Protein AF-A0A3P9HH53-F1 (afdb_monomer)

InterPro domains:
  IPR019153 DDRGK domain containing protein [PF09756] (93-280)
  IPR019153 DDRGK domain containing protein [SM01128] (92-280)
  IPR036388 Winged helix-like DNA-binding domain superfamily [G3DSA:1.10.10.10] (191-248)
  IPR036390 Winged helix DNA-binding domain superfamily [SSF46785] (186-256)
  IPR050899 DDRGK domain-containing protein [PTHR48176] (25-284)

Mean predicted aligned error: 21.66 Å

pLDDT: mean 76.85, std 17.98, range [31.27, 95.12]

Solvent-accessible surface area (backbone atoms only — not comparable to full-atom values): 17102 Å² total; per-residue (Å²): 120,62,69,63,54,52,53,52,50,52,52,52,50,52,52,50,52,54,47,51,54,52,51,53,50,50,53,51,50,52,54,53,50,54,53,50,51,51,59,62,69,58,60,79,79,83,74,77,80,73,86,79,77,90,85,83,82,89,82,78,86,64,64,65,62,56,53,51,57,61,49,56,63,56,55,62,62,64,62,66,74,72,74,81,77,85,82,88,85,83,92,71,88,80,52,76,72,57,53,54,53,51,51,50,51,50,51,54,48,53,51,52,49,53,52,51,51,53,52,49,51,52,48,54,54,48,52,52,53,50,51,52,50,53,53,49,53,53,49,50,51,54,50,51,51,51,50,55,53,51,52,50,51,53,49,54,54,49,51,53,51,51,49,54,50,48,52,52,51,55,67,68,54,74,77,77,79,85,74,72,80,74,79,60,51,74,69,54,49,52,50,51,53,51,51,51,52,49,51,46,64,36,43,23,62,44,48,40,61,59,53,8,61,75,69,75,48,54,48,68,56,42,50,50,52,52,51,50,33,44,73,73,60,81,41,49,65,51,76,48,98,86,45,38,37,37,51,44,53,73,69,39,50,48,52,52,51,51,53,45,66,75,63,61,82,76,52,73,68,58,48,54,61,49,42,67,76,56,47,82,73,71,48,66,72,79,80,82,123

Nearest PDB structures (foldseek):
  8ohd-assembly1_C  TM=5.113E-01  e=1.273E-16  Homo sapiens
  8oj0-assembly1_C  TM=8.488E-01  e=4.029E-13  Homo sapiens
  8c0d-assembly1_B  TM=7.860E-01  e=9.736E-12  Homo sapiens
  8c0d-assembly2_E  TM=8.195E-01  e=3.813E-11  Homo sapiens
  8b9x-assembly2_B  TM=8.449E-01  e=6.843E-11  Homo sapiens

Secondary structure (DSSP, 8-state):
-HHHHHHHHHHHHHHHHHHHHHHHHHHHHHHHHHHHHHHHHSPPP--------S------SSHHHHHHHHHHHHHHHHHSSSSSS----------HHHHHHHHHHHHHHHHHHHHHHHHHHHHHHHHHHHHHHHHHHHHHHHHHHHHHHHHHHHHHHHHHHHHHHHHHHHHH-------------HHHHHHHHHHHHHHHHHHSEEEHHHHHHHTT--HHHHHHHHHHHHHTTSS-EEE-TTSEEEE--HHHHHHHHHHHHHHSS--HHHHHHHHHHHS----------

Foldseek 3Di:
DVVVVVVVVVVVVVVVVVVVVVVVVVVVVVVVVVVVVVVVVPDDPDDDDDDDDDDDDDDDPPPVVVVVVVVVVVVVVVVVVPPPDDDDDDDDDDPPVVVVVVVVVVVVVVVVVVVVVVVVVVVVVVVVVVVVVVVVVVVVVVVVVVVVVVVVVVVVVVVVVVVVVVVVVVVVPPPPPPDDPPPQDPVRVVVLLVVLQVVCQQQQKDALVVSCVVSVHDSVVSVVSVVVCVVVVVWAWDADPNRMTGTFDPQLVVVLVVVCVVVVDDDPVRSVVVSPVSGDNDGNPPPPD

Structure (mmCIF, N/CA/C/O backbone):
data_AF-A0A3P9HH53-F1
#
_entry.id   AF-A0A3P9HH53-F1
#
loop_
_atom_site.group_PDB
_atom_site.id
_atom_site.type_symbol
_atom_site.label_atom_id
_atom_site.label_alt_id
_atom_site.label_comp_id
_atom_site.label_asym_id
_atom_site.label_entity_id
_atom_site.label_seq_id
_atom_site.pdbx_PDB_ins_code
_atom_site.Cartn_x
_atom_site.Cartn_y
_atom_site.Cartn_z
_atom_site.occupancy
_atom_site.B_iso_or_equiv
_atom_site.auth_seq_id
_atom_site.auth_comp_id
_atom_site.auth_asym_id
_atom_site.auth_atom_id
_atom_site.pdbx_PDB_model_num
ATOM 1 N N . MET A 1 1 ? -16.662 -32.526 -8.005 1.00 58.91 1 MET A N 1
ATOM 2 C CA . MET A 1 1 ? -15.961 -31.245 -8.243 1.00 58.91 1 MET A CA 1
ATOM 3 C C . MET A 1 1 ? -14.449 -31.382 -8.061 1.00 58.91 1 MET A C 1
ATOM 5 O O . MET A 1 1 ? -13.717 -30.620 -8.672 1.00 58.91 1 MET A O 1
ATOM 9 N N . ASP A 1 2 ? -13.967 -32.400 -7.342 1.00 70.25 2 ASP A N 1
ATOM 10 C CA . ASP A 1 2 ? -12.536 -32.537 -7.025 1.00 70.25 2 ASP A CA 1
ATOM 11 C C . ASP A 1 2 ? -11.651 -33.002 -8.188 1.00 70.25 2 ASP A C 1
ATOM 13 O O . ASP A 1 2 ? -10.539 -32.515 -8.347 1.00 70.25 2 ASP A O 1
ATOM 17 N N . VAL A 1 3 ? -12.138 -33.888 -9.064 1.00 78.81 3 VAL A N 1
ATOM 18 C CA . VAL A 1 3 ? -11.316 -34.430 -10.168 1.00 78.81 3 VAL A CA 1
ATOM 19 C C . VAL A 1 3 ? -10.882 -33.336 -11.151 1.00 78.81 3 VAL A C 1
ATOM 21 O O . VAL A 1 3 ? -9.739 -33.328 -11.594 1.00 78.81 3 VAL A O 1
ATOM 24 N N . PHE A 1 4 ? -11.754 -32.368 -11.444 1.00 84.06 4 PHE A N 1
ATOM 25 C CA . PHE A 1 4 ? -11.406 -31.233 -12.305 1.00 84.06 4 PHE A CA 1
ATOM 26 C C . PHE A 1 4 ? -10.375 -30.306 -11.651 1.00 84.06 4 PHE A C 1
ATOM 28 O O . PHE A 1 4 ? -9.451 -29.860 -12.327 1.00 84.06 4 PHE A O 1
ATOM 35 N N . LEU A 1 5 ? -10.470 -30.077 -10.337 1.00 86.00 5 LEU A N 1
ATOM 36 C CA . LEU A 1 5 ? -9.481 -29.294 -9.593 1.00 86.00 5 LEU A CA 1
ATOM 37 C C . LEU A 1 5 ? -8.115 -29.995 -9.547 1.00 86.00 5 LEU A C 1
ATOM 39 O O . LEU A 1 5 ? -7.091 -29.334 -9.707 1.00 86.00 5 LEU A O 1
ATOM 43 N N . TYR A 1 6 ? -8.088 -31.325 -9.418 1.00 89.81 6 TYR A N 1
ATOM 44 C CA . TYR A 1 6 ? -6.847 -32.103 -9.476 1.00 89.81 6 TYR A CA 1
ATOM 45 C C . TYR A 1 6 ? -6.213 -32.132 -10.873 1.00 89.81 6 TYR A C 1
ATOM 47 O O . TYR A 1 6 ? -4.991 -32.099 -10.992 1.00 89.81 6 TYR A O 1
ATOM 55 N N . VAL A 1 7 ? -7.014 -32.150 -11.941 1.00 92.56 7 VAL A N 1
ATOM 56 C CA . VAL A 1 7 ? -6.492 -32.082 -13.318 1.00 92.56 7 VAL A CA 1
ATOM 57 C C . VAL A 1 7 ? -5.911 -30.698 -13.618 1.00 92.56 7 VAL A C 1
ATOM 59 O O . VAL A 1 7 ? -4.842 -30.599 -14.221 1.00 92.56 7 VAL A O 1
ATOM 62 N N . ILE A 1 8 ? -6.565 -29.629 -13.155 1.00 91.38 8 ILE A N 1
ATOM 63 C CA . ILE A 1 8 ? -6.075 -28.255 -13.328 1.00 91.38 8 ILE A CA 1
ATOM 64 C C . ILE A 1 8 ? -4.793 -28.032 -12.516 1.00 91.38 8 ILE A C 1
ATOM 66 O O . ILE A 1 8 ? -3.818 -27.501 -13.049 1.00 91.38 8 ILE A O 1
ATOM 70 N N . SER A 1 9 ? -4.739 -28.491 -11.263 1.00 87.88 9 SER A N 1
ATOM 71 C CA . SER A 1 9 ? -3.533 -28.355 -10.438 1.00 87.88 9 SER A CA 1
ATOM 72 C C . SER A 1 9 ? -2.355 -29.166 -10.986 1.00 87.88 9 SER A C 1
ATOM 74 O O . SER A 1 9 ? -1.233 -28.660 -11.007 1.00 87.88 9 SER A O 1
ATOM 76 N N . ALA A 1 10 ? -2.595 -30.367 -11.523 1.00 92.75 10 ALA A N 1
ATOM 77 C CA . ALA A 1 10 ? -1.567 -31.169 -12.187 1.00 92.75 10 ALA A CA 1
ATOM 78 C C . ALA A 1 10 ? -1.025 -30.498 -13.463 1.00 92.75 10 ALA A C 1
ATOM 80 O O . ALA A 1 10 ? 0.181 -30.538 -13.712 1.00 92.75 10 ALA A O 1
ATOM 81 N N . ALA A 1 11 ? -1.884 -29.839 -14.248 1.00 94.25 11 ALA A N 1
ATOM 82 C CA . ALA A 1 11 ? -1.468 -29.098 -15.439 1.00 94.25 11 ALA A CA 1
ATOM 83 C C . ALA A 1 11 ? -0.599 -27.877 -15.086 1.00 94.25 11 ALA A C 1
ATOM 85 O O . ALA A 1 11 ? 0.422 -27.637 -15.734 1.00 94.25 11 ALA A O 1
ATOM 86 N N . ILE A 1 12 ? -0.956 -27.149 -14.022 1.00 94.56 12 ILE A N 1
ATOM 87 C CA . ILE A 1 12 ? -0.174 -26.009 -13.521 1.00 94.56 12 ILE A CA 1
ATOM 88 C C . ILE A 1 12 ? 1.186 -26.482 -12.990 1.00 94.56 12 ILE A C 1
ATOM 90 O O . ILE A 1 12 ? 2.215 -25.902 -13.332 1.00 94.56 12 ILE A O 1
ATOM 94 N N . LEU A 1 13 ? 1.221 -27.577 -12.225 1.00 95.12 13 LEU A N 1
ATOM 95 C CA . LEU A 1 13 ? 2.468 -28.171 -11.732 1.00 95.12 13 LEU A CA 1
ATOM 96 C C . LEU A 1 13 ? 3.388 -28.611 -12.876 1.00 95.12 13 LEU A C 1
ATOM 98 O O . LEU A 1 13 ? 4.583 -28.321 -12.851 1.00 95.12 13 LEU A O 1
ATOM 102 N N . ALA A 1 14 ? 2.843 -29.258 -13.908 1.00 94.38 14 ALA A N 1
ATOM 103 C CA . ALA A 1 14 ? 3.615 -29.652 -15.081 1.00 94.38 14 ALA A CA 1
ATOM 104 C C . ALA A 1 14 ? 4.181 -28.433 -15.832 1.00 94.38 14 ALA A C 1
ATOM 106 O O . ALA A 1 14 ? 5.349 -28.442 -16.224 1.00 94.38 14 ALA A O 1
ATOM 107 N N . ALA A 1 15 ? 3.394 -27.362 -15.982 1.00 94.88 15 ALA A N 1
ATOM 108 C CA . ALA A 1 15 ? 3.848 -26.121 -16.605 1.00 94.88 15 ALA A CA 1
ATOM 109 C C . ALA A 1 15 ? 4.977 -25.450 -15.802 1.00 94.88 15 ALA A C 1
ATOM 111 O O . ALA A 1 15 ? 5.975 -25.028 -16.390 1.00 94.88 15 ALA A O 1
ATOM 112 N N . LEU A 1 16 ? 4.871 -25.419 -14.469 1.00 93.69 16 LEU A N 1
ATOM 113 C CA . LEU A 1 16 ? 5.910 -24.879 -13.587 1.00 93.69 16 LEU A CA 1
ATOM 114 C C . LEU A 1 16 ? 7.202 -25.701 -13.641 1.00 93.69 16 LEU A C 1
ATOM 116 O O . LEU A 1 16 ? 8.286 -25.125 -13.700 1.00 93.69 16 LEU A O 1
ATOM 120 N N . ILE A 1 17 ? 7.109 -27.033 -13.694 1.00 93.00 17 ILE A N 1
ATOM 121 C CA . ILE A 1 17 ? 8.281 -27.909 -13.835 1.00 93.00 17 ILE A CA 1
ATOM 122 C C . ILE A 1 17 ? 8.965 -27.678 -15.189 1.00 93.00 17 ILE A C 1
ATOM 124 O O . ILE A 1 17 ? 10.184 -27.529 -15.248 1.00 93.00 17 ILE A O 1
ATOM 128 N N . VAL A 1 18 ? 8.202 -27.586 -16.282 1.00 94.25 18 VAL A N 1
ATOM 129 C CA . VAL A 1 18 ? 8.757 -27.300 -17.617 1.00 94.25 18 VAL A CA 1
ATOM 130 C C . VAL A 1 18 ? 9.396 -25.911 -17.664 1.00 94.25 18 VAL A C 1
ATOM 132 O O . VAL A 1 18 ? 10.467 -25.752 -18.254 1.00 94.25 18 VAL A O 1
ATOM 135 N N . PHE A 1 19 ? 8.782 -24.917 -17.022 1.00 93.75 19 PHE A N 1
ATOM 136 C CA . PHE A 1 19 ? 9.333 -23.570 -16.917 1.00 93.75 19 PHE A CA 1
ATOM 137 C C . PHE A 1 19 ? 10.645 -23.557 -16.124 1.00 93.75 19 PHE A C 1
ATOM 139 O O . PHE A 1 19 ? 11.647 -23.046 -16.622 1.00 93.75 19 PHE A O 1
ATOM 146 N N . ALA A 1 20 ? 10.685 -24.206 -14.957 1.00 90.00 20 ALA A N 1
ATOM 147 C CA . ALA A 1 20 ? 11.890 -24.334 -14.143 1.00 90.00 20 ALA A CA 1
ATOM 148 C C . ALA A 1 20 ? 13.025 -25.039 -14.904 1.00 90.00 20 ALA A C 1
ATOM 150 O O . ALA A 1 20 ? 14.158 -24.561 -14.903 1.00 90.00 20 ALA A O 1
ATOM 151 N N . LEU A 1 21 ? 12.722 -26.113 -15.640 1.00 91.69 21 LEU A N 1
ATOM 152 C CA . LEU A 1 21 ? 13.702 -26.808 -16.482 1.00 91.69 21 LEU A CA 1
ATOM 153 C C . LEU A 1 21 ? 14.201 -25.936 -17.644 1.00 91.69 21 LEU A C 1
ATOM 155 O O . LEU A 1 21 ? 15.375 -26.009 -18.008 1.00 91.69 21 LEU A O 1
ATOM 159 N N . LYS A 1 22 ? 13.346 -25.090 -18.232 1.00 89.31 22 LYS A N 1
ATOM 160 C CA . LYS A 1 22 ? 13.760 -24.141 -19.279 1.00 89.31 22 LYS A CA 1
ATOM 16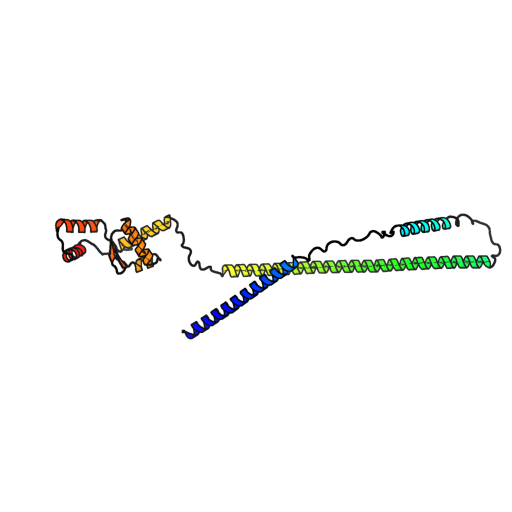1 C C . LYS A 1 22 ? 14.653 -23.032 -18.729 1.00 89.31 22 LYS A C 1
ATOM 163 O O . LYS A 1 22 ? 15.616 -22.662 -19.397 1.00 89.31 22 LYS A O 1
ATOM 168 N N . VAL A 1 23 ? 14.347 -22.523 -17.538 1.00 87.19 23 VAL A N 1
ATOM 169 C CA . VAL A 1 23 ? 15.159 -21.503 -16.862 1.00 87.19 23 VAL A CA 1
ATOM 170 C C . VAL A 1 23 ? 16.515 -22.083 -16.474 1.00 87.19 23 VAL A C 1
ATOM 172 O O . VAL A 1 23 ? 17.528 -21.491 -16.822 1.00 87.19 23 VAL A O 1
ATOM 175 N N . GLN A 1 24 ? 16.552 -23.283 -15.889 1.00 80.44 24 GLN A N 1
ATOM 176 C CA . GLN A 1 24 ? 17.807 -23.961 -15.548 1.00 80.44 24 GLN A CA 1
ATOM 177 C C . GLN A 1 24 ? 18.676 -24.263 -16.777 1.00 80.44 24 GLN A C 1
ATOM 179 O O . GLN A 1 24 ? 19.896 -24.133 -16.722 1.00 80.44 24 GLN A O 1
ATOM 184 N N . ARG A 1 25 ? 18.068 -24.619 -17.916 1.00 77.38 25 ARG A N 1
ATOM 185 C CA . ARG A 1 25 ? 18.807 -24.789 -19.178 1.00 77.38 25 ARG A CA 1
ATOM 186 C C . ARG A 1 25 ? 19.355 -23.470 -19.719 1.00 77.38 25 ARG A C 1
ATOM 188 O O . ARG A 1 25 ? 20.472 -23.460 -20.218 1.00 77.38 25 ARG A O 1
ATOM 195 N N . LYS A 1 26 ? 18.607 -22.367 -19.603 1.00 76.56 26 LYS A N 1
ATOM 196 C CA . LYS A 1 26 ? 19.094 -21.035 -19.995 1.00 76.56 26 LYS A CA 1
ATOM 197 C C . LYS A 1 26 ? 20.235 -20.552 -19.099 1.00 76.56 26 LYS A C 1
ATOM 199 O O . LYS A 1 26 ? 21.192 -19.993 -19.617 1.00 76.56 26 LYS A O 1
ATOM 204 N N . THR A 1 27 ? 20.168 -20.790 -17.788 1.00 70.62 27 THR A N 1
ATOM 205 C CA . THR A 1 27 ? 21.257 -20.421 -16.869 1.00 70.62 27 THR A CA 1
ATOM 206 C C . THR A 1 27 ? 22.507 -21.264 -17.110 1.00 70.62 27 THR A C 1
ATOM 208 O O . THR A 1 27 ? 23.599 -20.716 -17.127 1.00 70.62 27 THR A O 1
ATOM 211 N N . GLN A 1 28 ? 22.361 -22.563 -17.399 1.00 68.00 28 GLN A N 1
ATOM 212 C CA . GLN A 1 28 ? 23.497 -23.412 -17.789 1.00 68.00 28 GLN A CA 1
ATOM 213 C C . GLN A 1 28 ? 24.127 -22.975 -19.119 1.00 68.00 28 GLN A C 1
ATOM 215 O O . GLN A 1 28 ? 25.345 -22.975 -19.246 1.00 68.00 28 GLN A O 1
ATOM 220 N N . GLN A 1 29 ? 23.314 -22.554 -20.095 1.00 66.12 29 GLN A N 1
ATOM 221 C CA . GLN A 1 29 ? 23.821 -22.016 -21.362 1.00 66.12 29 GLN A CA 1
ATOM 222 C C . GLN A 1 29 ? 24.578 -20.694 -21.175 1.00 66.12 29 GLN A C 1
ATOM 224 O O . GLN A 1 29 ? 25.607 -20.504 -21.816 1.00 66.12 29 GLN A O 1
ATOM 229 N N . ALA A 1 30 ? 24.115 -19.821 -20.276 1.00 65.38 30 ALA A N 1
ATOM 230 C CA . ALA A 1 30 ? 24.801 -18.570 -19.958 1.00 65.38 30 ALA A CA 1
ATOM 231 C C . ALA A 1 30 ? 26.146 -18.804 -19.242 1.00 65.38 30 ALA A C 1
ATOM 233 O O . ALA A 1 30 ? 27.137 -18.159 -19.580 1.00 65.38 30 ALA A O 1
ATOM 234 N N . ASP A 1 31 ? 26.214 -19.764 -18.312 1.00 65.81 31 ASP A N 1
ATOM 235 C CA . ASP A 1 31 ? 27.468 -20.130 -17.636 1.00 65.81 31 ASP A CA 1
ATOM 236 C C . ASP A 1 31 ? 28.486 -20.770 -18.602 1.00 65.81 31 ASP A C 1
ATOM 238 O O . ASP A 1 31 ? 29.683 -20.474 -18.525 1.00 65.81 31 ASP A O 1
ATOM 242 N N . ASP A 1 32 ? 28.031 -21.597 -19.552 1.00 66.12 32 ASP A N 1
ATOM 243 C CA . ASP A 1 32 ? 28.885 -22.194 -20.590 1.00 66.12 32 ASP A CA 1
ATOM 244 C C . ASP A 1 32 ? 29.410 -21.149 -21.594 1.00 66.12 32 ASP A C 1
ATOM 246 O O . ASP A 1 32 ? 30.561 -21.231 -22.039 1.00 66.12 32 ASP A O 1
ATOM 250 N N . GLU A 1 33 ? 28.599 -20.149 -21.956 1.00 67.19 33 GLU A N 1
ATOM 251 C CA . GLU A 1 33 ? 29.034 -19.024 -22.795 1.00 67.19 33 GLU A CA 1
ATOM 252 C C . GLU A 1 33 ? 30.062 -18.154 -22.067 1.00 67.19 33 GLU A C 1
ATOM 254 O O . GLU A 1 33 ? 31.113 -17.837 -22.631 1.00 67.19 33 GLU A O 1
ATOM 259 N N . GLN A 1 34 ? 29.845 -17.879 -20.781 1.00 62.28 34 GLN A N 1
ATOM 260 C CA . GLN A 1 34 ? 30.774 -17.094 -19.975 1.00 62.28 34 GLN A CA 1
ATOM 261 C C . GLN A 1 34 ? 32.107 -17.829 -19.745 1.00 62.28 34 GLN A C 1
ATOM 263 O O . GLN A 1 34 ? 33.170 -17.209 -19.804 1.00 62.28 34 GLN A O 1
ATOM 268 N N . GLN A 1 35 ? 32.104 -19.158 -19.582 1.00 61.50 35 GLN A N 1
ATOM 269 C CA . GLN A 1 35 ? 33.339 -19.955 -19.534 1.00 61.50 35 GLN A CA 1
ATOM 270 C C . GLN A 1 35 ? 34.092 -19.971 -20.874 1.00 61.50 35 GLN A C 1
ATOM 272 O O . GLN A 1 35 ? 35.327 -19.937 -20.887 1.00 61.50 35 GLN A O 1
ATOM 277 N N . ARG A 1 36 ? 33.382 -19.983 -22.010 1.00 62.22 36 ARG A N 1
ATOM 278 C CA . ARG A 1 36 ? 33.993 -19.903 -23.348 1.00 62.22 36 ARG A CA 1
ATOM 279 C C . ARG A 1 36 ? 34.607 -18.536 -23.626 1.00 62.22 36 ARG A C 1
ATOM 281 O O . ARG A 1 36 ? 35.700 -18.479 -24.192 1.00 62.22 36 ARG A O 1
ATOM 288 N N . ASP A 1 37 ? 33.967 -17.459 -23.186 1.00 61.31 37 ASP A N 1
ATOM 289 C CA . ASP A 1 37 ? 34.505 -16.106 -23.328 1.00 61.31 37 ASP A CA 1
ATOM 290 C C . ASP A 1 37 ? 35.706 -15.860 -22.407 1.00 61.31 37 ASP A C 1
ATOM 292 O O . ASP A 1 37 ? 36.684 -15.244 -22.833 1.00 61.31 37 ASP A O 1
ATOM 296 N N . VAL A 1 38 ? 35.726 -16.439 -21.200 1.00 63.22 38 VAL A N 1
ATOM 297 C CA . VAL A 1 38 ? 36.908 -16.413 -20.317 1.00 63.22 38 VAL A CA 1
ATOM 298 C C . VAL A 1 38 ? 38.069 -17.226 -20.910 1.00 63.22 38 VAL A C 1
ATOM 300 O O . VAL A 1 38 ? 39.211 -16.765 -20.890 1.00 63.22 38 VAL A O 1
ATOM 303 N N . ALA A 1 39 ? 37.801 -18.387 -21.518 1.00 59.34 39 ALA A N 1
ATOM 304 C CA . ALA A 1 39 ? 38.816 -19.173 -22.228 1.00 59.34 39 ALA A CA 1
ATOM 305 C C . ALA A 1 39 ? 39.344 -18.473 -23.498 1.00 59.34 39 ALA A C 1
ATOM 307 O O . ALA A 1 39 ? 40.488 -18.690 -23.895 1.00 59.34 39 ALA A O 1
ATOM 308 N N . ARG A 1 40 ? 38.533 -17.613 -24.128 1.00 58.28 40 ARG A N 1
ATOM 309 C CA . ARG A 1 40 ? 38.921 -16.796 -25.288 1.00 58.28 40 ARG A CA 1
ATOM 310 C C . ARG A 1 40 ? 39.682 -15.527 -24.889 1.00 58.28 40 ARG A C 1
ATOM 312 O O . ARG A 1 40 ? 40.562 -15.095 -25.633 1.00 58.28 40 ARG A O 1
ATOM 319 N N . ALA A 1 41 ? 39.367 -14.954 -23.727 1.00 58.25 41 ALA A N 1
ATOM 320 C CA . ALA A 1 41 ? 40.060 -13.806 -23.141 1.00 58.25 41 ALA A CA 1
ATOM 321 C C . ALA A 1 41 ? 41.429 -14.186 -22.544 1.00 58.25 41 ALA A C 1
ATOM 323 O O . ALA A 1 41 ? 42.367 -13.388 -22.585 1.00 58.25 41 ALA A O 1
ATOM 324 N N . ALA A 1 42 ? 41.581 -15.423 -22.062 1.00 54.06 42 ALA A N 1
ATOM 325 C CA . ALA A 1 42 ? 42.865 -16.024 -21.715 1.00 54.06 42 ALA A CA 1
ATOM 326 C C . ALA A 1 42 ? 43.628 -16.440 -22.991 1.00 54.06 42 ALA A C 1
ATOM 328 O O . ALA A 1 42 ? 43.769 -17.620 -23.307 1.00 54.06 42 ALA A O 1
ATOM 329 N N . GLY A 1 43 ? 44.088 -15.455 -23.767 1.00 53.84 43 GLY A N 1
ATOM 330 C CA . GLY A 1 43 ? 44.893 -15.681 -24.971 1.00 53.84 43 GLY A CA 1
ATOM 331 C C . GLY A 1 43 ? 46.134 -16.562 -24.717 1.00 53.84 43 GLY A C 1
ATOM 332 O O . GLY A 1 43 ? 46.607 -16.670 -23.582 1.00 53.84 43 GLY A O 1
ATOM 333 N N . PRO A 1 44 ? 46.693 -17.204 -25.763 1.00 54.88 44 PRO A N 1
ATOM 334 C CA . PRO A 1 44 ? 47.805 -18.142 -25.614 1.00 54.88 44 PRO A CA 1
ATOM 335 C C . PRO A 1 44 ? 49.045 -17.445 -25.025 1.00 54.88 44 PRO A C 1
ATOM 337 O O . PRO A 1 44 ? 49.260 -16.259 -25.294 1.00 54.88 44 PRO A O 1
ATOM 340 N N . PRO A 1 45 ? 49.891 -18.158 -24.252 1.00 49.09 45 PRO A N 1
ATOM 341 C CA . PRO A 1 45 ? 51.019 -17.538 -23.569 1.00 49.09 45 PRO A CA 1
ATOM 342 C C . PRO A 1 45 ? 51.985 -16.906 -24.582 1.00 49.09 45 PRO A C 1
ATOM 344 O O . PRO A 1 45 ? 52.175 -17.453 -25.678 1.00 49.09 45 PRO A O 1
ATOM 347 N N . PRO A 1 46 ? 52.613 -15.765 -24.240 1.00 44.22 46 PRO A N 1
ATOM 348 C CA . PRO A 1 46 ? 53.483 -15.054 -25.158 1.00 44.22 46 PRO A CA 1
ATOM 349 C C . PRO A 1 46 ? 54.673 -15.948 -25.497 1.00 44.22 46 PRO A C 1
ATOM 351 O O . PRO A 1 46 ? 55.480 -16.311 -24.641 1.00 44.22 46 PRO A O 1
ATOM 354 N N . ARG A 1 47 ? 54.774 -16.325 -26.773 1.00 45.62 47 ARG A N 1
ATOM 355 C CA . ARG A 1 47 ? 55.956 -17.008 -27.289 1.00 45.62 47 ARG A CA 1
ATOM 356 C C . ARG A 1 47 ? 57.121 -16.033 -27.204 1.00 45.62 47 ARG A C 1
ATOM 358 O O . ARG A 1 47 ? 57.124 -15.001 -27.870 1.00 45.62 47 ARG A O 1
ATOM 365 N N . VAL A 1 48 ? 58.089 -16.383 -26.366 1.00 43.44 48 VAL A N 1
ATOM 366 C CA . VAL A 1 48 ? 59.373 -15.699 -26.231 1.00 43.44 48 VAL A CA 1
ATOM 367 C C . VAL A 1 48 ? 59.973 -15.530 -27.626 1.00 43.44 48 VAL A C 1
ATOM 369 O O . VAL A 1 48 ? 60.082 -16.495 -28.386 1.00 43.44 48 VAL A O 1
ATOM 372 N N . ALA A 1 49 ? 60.284 -14.287 -27.990 1.00 43.44 49 ALA A N 1
ATOM 373 C CA . ALA A 1 49 ? 60.851 -13.945 -29.282 1.00 43.44 49 ALA A CA 1
ATOM 374 C C . ALA A 1 49 ? 62.214 -14.628 -29.433 1.00 43.44 49 ALA A C 1
ATOM 376 O O . ALA A 1 49 ? 63.197 -14.216 -28.822 1.00 43.44 49 ALA A O 1
ATOM 377 N N . ALA A 1 50 ? 62.261 -15.679 -30.250 1.00 43.97 50 ALA A N 1
ATOM 378 C CA . ALA A 1 50 ? 63.515 -16.235 -30.718 1.00 43.97 50 ALA A CA 1
ATOM 379 C C . ALA A 1 50 ? 64.224 -15.182 -31.582 1.00 43.97 50 ALA A C 1
ATOM 381 O O . ALA A 1 50 ? 63.688 -14.690 -32.579 1.00 43.97 50 ALA A O 1
ATOM 382 N N . GLU A 1 51 ? 65.418 -14.841 -31.122 1.00 49.03 51 GLU A N 1
ATOM 383 C CA . GLU A 1 51 ? 66.472 -14.043 -31.731 1.00 49.03 51 GLU A CA 1
ATOM 384 C C . GLU A 1 51 ? 66.514 -14.213 -33.264 1.00 49.03 51 GLU A C 1
ATOM 386 O O . GLU A 1 51 ? 66.946 -15.234 -33.799 1.00 49.03 51 GLU A O 1
ATOM 391 N N . ARG A 1 52 ? 66.003 -13.216 -34.001 1.00 38.03 52 ARG A N 1
ATOM 392 C CA . ARG A 1 52 ? 66.060 -13.195 -35.468 1.00 38.03 52 ARG A CA 1
ATOM 393 C C . ARG A 1 52 ? 67.345 -12.488 -35.889 1.00 38.03 52 ARG A C 1
ATOM 395 O O . ARG A 1 52 ? 67.471 -11.275 -35.735 1.00 38.03 52 ARG A O 1
ATOM 402 N N . GLY A 1 53 ? 68.278 -13.283 -36.408 1.00 40.75 53 GLY A N 1
ATOM 403 C CA . GLY A 1 53 ? 69.590 -12.859 -36.881 1.00 40.75 53 GLY A CA 1
ATOM 404 C C . GLY A 1 53 ? 69.550 -11.718 -37.899 1.00 40.75 53 GLY A C 1
ATOM 405 O O . GLY A 1 53 ? 68.655 -11.608 -38.740 1.00 40.75 53 GLY A O 1
ATOM 406 N N . ALA A 1 54 ? 70.567 -10.870 -37.784 1.00 48.34 54 ALA A N 1
ATOM 407 C CA . ALA A 1 54 ? 70.866 -9.765 -38.671 1.00 48.34 54 ALA A CA 1
ATOM 408 C C . ALA A 1 54 ? 71.063 -10.229 -40.125 1.00 48.34 54 ALA A C 1
ATOM 410 O O . ALA A 1 54 ? 71.833 -11.148 -40.393 1.00 48.34 54 ALA A O 1
ATOM 411 N N . GLY A 1 55 ? 70.434 -9.516 -41.063 1.00 51.28 55 GLY A N 1
ATOM 412 C CA . GLY A 1 55 ? 70.849 -9.503 -42.467 1.00 51.28 55 GLY A CA 1
ATOM 413 C C . GLY A 1 55 ? 69.762 -9.839 -43.485 1.00 51.28 55 GLY A C 1
ATOM 414 O O . GLY A 1 55 ? 69.661 -10.976 -43.921 1.00 51.28 55 GLY A O 1
ATOM 415 N N . MET A 1 56 ? 69.029 -8.824 -43.964 1.00 40.00 56 MET A N 1
ATOM 416 C CA . MET A 1 56 ? 68.817 -8.626 -45.410 1.00 40.00 56 MET A CA 1
ATOM 417 C C . MET A 1 56 ? 68.173 -7.258 -45.721 1.00 40.00 56 MET A C 1
ATOM 419 O O . MET A 1 56 ? 67.302 -6.807 -44.975 1.00 40.00 56 MET A O 1
ATOM 423 N N . PRO A 1 57 ? 68.591 -6.568 -46.805 1.00 52.91 57 PRO A N 1
ATOM 424 C CA . PRO A 1 57 ? 68.264 -5.164 -47.031 1.00 52.91 57 PRO A CA 1
ATOM 425 C C . PRO A 1 57 ? 66.991 -4.948 -47.866 1.00 52.91 57 PRO A C 1
ATOM 427 O O . PRO A 1 57 ? 66.698 -5.661 -48.826 1.00 52.91 57 PRO A O 1
ATOM 430 N N . ARG A 1 58 ? 66.278 -3.865 -47.536 1.00 51.28 58 ARG A N 1
ATOM 431 C CA . ARG A 1 58 ? 65.148 -3.295 -48.286 1.00 51.28 58 ARG A CA 1
ATOM 432 C C . ARG A 1 58 ? 65.584 -2.900 -49.707 1.00 51.28 58 ARG A C 1
ATOM 434 O O . ARG A 1 58 ? 66.392 -1.989 -49.884 1.00 51.28 58 ARG A O 1
ATOM 441 N N . ARG A 1 59 ? 65.033 -3.549 -50.740 1.00 46.66 59 ARG A N 1
ATOM 442 C CA . ARG A 1 59 ? 65.302 -3.224 -52.154 1.00 46.66 59 ARG A CA 1
ATOM 443 C C . ARG A 1 59 ? 64.332 -2.155 -52.688 1.00 46.66 59 ARG A C 1
ATOM 445 O O . ARG A 1 59 ? 63.178 -2.430 -52.975 1.00 46.66 59 ARG A O 1
ATOM 452 N N . ARG A 1 60 ? 64.879 -0.942 -52.841 1.00 54.44 60 ARG A N 1
ATOM 453 C CA . ARG A 1 60 ? 64.809 -0.048 -54.021 1.00 54.44 60 ARG A CA 1
ATOM 454 C C . ARG A 1 60 ? 63.444 0.127 -54.716 1.00 54.44 60 ARG A C 1
ATOM 456 O O . ARG A 1 60 ? 63.165 -0.537 -55.706 1.00 54.44 60 ARG A O 1
ATOM 463 N N . ARG A 1 61 ? 62.697 1.162 -54.311 1.00 54.00 61 ARG A N 1
ATOM 464 C CA . ARG A 1 61 ? 61.564 1.736 -55.070 1.00 54.00 61 ARG A CA 1
ATOM 465 C C . ARG A 1 61 ? 61.946 2.946 -55.949 1.00 54.00 61 ARG A C 1
ATOM 467 O O . ARG A 1 61 ? 61.104 3.449 -56.679 1.00 54.00 61 ARG A O 1
ATOM 474 N N . ASN A 1 62 ? 63.217 3.369 -55.958 1.00 55.59 62 ASN A N 1
ATOM 475 C CA . ASN A 1 62 ? 63.601 4.662 -56.556 1.00 55.59 62 ASN A CA 1
ATOM 476 C C . ASN A 1 62 ? 64.423 4.585 -57.860 1.00 55.59 62 ASN A C 1
ATOM 478 O O . ASN A 1 62 ? 64.646 5.614 -58.477 1.00 55.59 62 ASN A O 1
ATOM 482 N N . LEU A 1 63 ? 64.825 3.401 -58.343 1.00 58.78 63 LEU A N 1
ATOM 483 C CA . LEU A 1 63 ? 65.601 3.286 -59.599 1.00 58.78 63 LEU A CA 1
ATOM 484 C C . LEU A 1 63 ? 64.745 3.269 -60.874 1.00 58.78 63 LEU A C 1
ATOM 486 O O . LEU A 1 63 ? 65.239 3.595 -61.949 1.00 58.78 63 LEU A O 1
ATOM 490 N N . ALA A 1 64 ? 63.468 2.893 -60.767 1.00 55.19 64 ALA A N 1
ATOM 491 C CA . ALA A 1 64 ? 62.562 2.841 -61.915 1.00 55.19 64 ALA A CA 1
ATOM 492 C C . ALA A 1 64 ? 62.096 4.242 -62.352 1.00 55.19 64 ALA A C 1
ATOM 494 O O . ALA A 1 64 ? 62.021 4.516 -63.546 1.00 55.19 64 ALA A O 1
ATOM 495 N N . ALA A 1 65 ? 61.854 5.146 -61.396 1.00 58.12 65 ALA A N 1
ATOM 496 C CA . ALA A 1 65 ? 61.477 6.532 -61.677 1.00 58.12 65 ALA A CA 1
ATOM 497 C C . ALA A 1 65 ? 62.641 7.344 -62.283 1.00 58.12 65 ALA A C 1
ATOM 499 O O . ALA A 1 65 ? 62.435 8.149 -63.187 1.00 58.12 65 ALA A O 1
ATOM 500 N N . GLU A 1 66 ? 63.876 7.076 -61.848 1.00 55.84 66 GLU A N 1
ATOM 501 C CA . GLU A 1 66 ? 65.078 7.760 -62.343 1.00 55.84 66 GLU A CA 1
ATOM 502 C C . GLU A 1 66 ? 65.457 7.331 -63.776 1.00 55.84 66 GLU A C 1
ATOM 504 O O . GLU A 1 66 ? 65.905 8.151 -64.579 1.00 55.84 66 GLU A O 1
ATOM 509 N N . MET A 1 67 ? 65.210 6.067 -64.148 1.00 58.22 67 MET A N 1
ATOM 510 C CA . MET A 1 67 ? 65.395 5.602 -65.531 1.00 58.22 67 MET A CA 1
ATOM 511 C C . MET A 1 67 ? 64.299 6.085 -66.493 1.00 58.22 67 MET A C 1
ATOM 513 O O . MET A 1 67 ? 64.588 6.271 -67.673 1.00 58.22 67 MET A O 1
ATOM 517 N N . ALA A 1 68 ? 63.073 6.321 -66.015 1.00 57.06 68 ALA A N 1
ATOM 518 C CA . ALA A 1 68 ? 61.992 6.870 -66.836 1.00 57.06 68 ALA A CA 1
ATOM 519 C C . ALA A 1 68 ? 62.245 8.344 -67.205 1.00 57.06 68 ALA A C 1
ATOM 521 O O . ALA A 1 68 ? 62.112 8.718 -68.369 1.00 57.06 68 ALA A O 1
ATOM 522 N N . HIS A 1 69 ? 62.718 9.156 -66.251 1.00 55.53 69 HIS A N 1
ATOM 523 C CA . HIS A 1 69 ? 63.064 10.560 -66.509 1.00 55.53 69 HIS A CA 1
ATOM 524 C C . HIS A 1 69 ? 64.266 10.727 -67.455 1.00 55.53 69 HIS A C 1
ATOM 526 O O . HIS A 1 69 ? 64.257 11.619 -68.299 1.00 55.53 69 HIS A O 1
ATOM 532 N N . ARG A 1 70 ? 65.273 9.840 -67.381 1.00 56.72 70 ARG A N 1
ATOM 533 C CA . ARG A 1 70 ? 66.428 9.855 -68.305 1.00 56.72 70 ARG A CA 1
ATOM 534 C C . ARG A 1 70 ? 66.094 9.442 -69.739 1.00 56.72 70 ARG A C 1
ATOM 536 O O . ARG A 1 70 ? 66.878 9.730 -70.637 1.00 56.72 70 ARG A O 1
ATOM 543 N N . ARG A 1 71 ? 64.979 8.740 -69.957 1.00 51.31 71 ARG A N 1
ATOM 544 C CA . ARG A 1 71 ? 64.552 8.303 -71.294 1.00 51.31 71 ARG A CA 1
ATOM 545 C C . ARG A 1 71 ? 63.728 9.379 -72.004 1.00 51.31 71 ARG A C 1
ATOM 547 O O . ARG A 1 71 ? 63.962 9.601 -73.181 1.00 51.31 71 ARG A O 1
ATOM 554 N N . ALA A 1 72 ? 62.883 10.104 -71.268 1.00 53.53 72 ALA A N 1
ATOM 555 C CA . ALA A 1 72 ? 62.110 11.232 -71.797 1.00 53.53 72 ALA A CA 1
ATOM 556 C C . ALA A 1 72 ? 63.003 12.406 -72.255 1.00 53.53 72 ALA A C 1
ATOM 558 O O . ALA A 1 72 ? 62.807 12.933 -73.341 1.00 53.53 72 ALA A O 1
ATOM 559 N N . GLN A 1 73 ? 64.060 12.740 -71.500 1.00 49.44 73 GLN A N 1
ATOM 560 C CA . GLN A 1 73 ? 65.014 13.796 -71.893 1.00 49.44 73 GLN A CA 1
ATOM 561 C C . GLN A 1 73 ? 65.855 13.465 -73.142 1.00 49.44 73 GLN A C 1
ATOM 563 O O . GLN A 1 73 ? 66.443 14.364 -73.740 1.00 49.44 73 GLN A O 1
ATOM 568 N N . ARG A 1 74 ? 65.947 12.185 -73.531 1.00 48.91 74 ARG A N 1
ATOM 569 C CA . ARG A 1 74 ? 66.728 11.747 -74.700 1.00 48.91 74 ARG A CA 1
ATOM 570 C C . ARG A 1 74 ? 65.900 11.711 -75.987 1.00 48.91 74 ARG A C 1
ATOM 572 O O . ARG A 1 74 ? 66.483 11.688 -77.058 1.00 48.91 74 ARG A O 1
ATOM 579 N N . GLU A 1 75 ? 64.572 11.704 -75.874 1.00 45.94 75 GLU A N 1
ATOM 580 C CA . GLU A 1 75 ? 63.658 11.778 -77.021 1.00 45.94 75 GLU A CA 1
ATOM 581 C C . GLU A 1 75 ? 63.328 13.237 -77.390 1.00 45.94 75 GLU A C 1
ATOM 583 O O . GLU A 1 75 ? 63.278 13.543 -78.574 1.00 45.94 75 GLU A O 1
ATOM 588 N N . GLU A 1 76 ? 63.236 14.165 -76.422 1.00 43.53 76 GLU A N 1
ATOM 589 C CA . GLU A 1 76 ? 63.067 15.608 -76.714 1.00 43.53 76 GLU A CA 1
ATOM 590 C C . GLU A 1 76 ? 64.289 16.241 -77.410 1.00 43.53 76 GLU A C 1
ATOM 592 O O . GLU A 1 76 ? 64.134 17.161 -78.205 1.00 43.53 76 GLU A O 1
ATOM 597 N N . SER A 1 77 ? 65.504 15.732 -77.171 1.00 35.53 77 SER A N 1
ATOM 598 C CA . SER A 1 77 ? 66.737 16.275 -77.772 1.00 35.53 77 SER A CA 1
ATOM 599 C C . SER A 1 77 ? 67.035 15.762 -79.188 1.00 35.53 77 SER A C 1
ATOM 601 O O . SER A 1 77 ? 67.827 16.380 -79.891 1.00 35.53 77 SER A O 1
ATOM 603 N N . GLU A 1 78 ? 66.402 14.670 -79.631 1.00 42.38 78 GLU A N 1
ATOM 604 C CA . GLU A 1 78 ? 66.557 14.150 -81.002 1.00 42.38 78 GLU A CA 1
ATOM 605 C C . GLU A 1 78 ? 65.475 14.677 -81.968 1.00 42.38 78 GLU A C 1
ATOM 607 O O . GLU A 1 78 ? 65.646 14.556 -83.179 1.00 42.38 78 GLU A O 1
ATOM 612 N N . GLU A 1 79 ? 64.383 15.280 -81.473 1.00 40.75 79 GLU A N 1
ATOM 613 C CA . GLU A 1 79 ? 63.333 15.863 -82.329 1.00 40.75 79 GLU A CA 1
ATOM 614 C C . GLU A 1 79 ? 63.551 17.363 -82.639 1.00 40.75 79 GLU A C 1
ATOM 616 O O . GLU A 1 79 ? 63.093 17.819 -83.684 1.00 40.75 79 GLU A O 1
ATOM 621 N N . GLU A 1 80 ? 64.316 18.113 -81.829 1.00 37.78 80 GLU A N 1
ATOM 622 C CA . GLU A 1 80 ? 64.613 19.539 -82.092 1.00 37.78 80 GLU A CA 1
ATOM 623 C C . GLU A 1 80 ? 65.780 19.781 -83.079 1.00 37.78 80 GLU A C 1
ATOM 625 O O . GLU A 1 80 ? 65.815 20.826 -83.727 1.00 37.78 80 GLU A O 1
ATOM 630 N N . GLU A 1 81 ? 66.709 18.834 -83.278 1.00 36.69 81 GLU A N 1
ATOM 631 C CA . GLU A 1 81 ? 67.847 19.022 -84.209 1.00 36.69 81 GLU A CA 1
ATOM 632 C C . GLU A 1 81 ? 67.510 18.747 -85.692 1.00 36.69 81 GLU A C 1
ATOM 634 O O . GLU A 1 81 ? 68.265 19.143 -86.581 1.00 36.69 81 GLU A O 1
ATOM 639 N N . ASP A 1 82 ? 66.369 18.116 -85.991 1.00 40.34 82 ASP A N 1
ATOM 640 C CA . ASP A 1 82 ? 66.004 17.694 -87.356 1.00 40.34 82 ASP A CA 1
ATOM 641 C C . ASP A 1 82 ? 65.019 18.651 -88.076 1.00 40.34 82 ASP A C 1
ATOM 643 O O . ASP A 1 82 ? 64.708 18.432 -89.254 1.00 40.34 82 ASP A O 1
ATOM 647 N N . GLU A 1 83 ? 64.539 19.724 -87.426 1.00 42.66 83 GLU A N 1
ATOM 648 C CA . GLU A 1 83 ? 63.579 20.675 -88.027 1.00 42.66 83 GLU A CA 1
ATOM 649 C C . GLU A 1 83 ? 64.189 21.992 -88.559 1.00 42.66 83 GLU A C 1
ATOM 651 O O . GLU A 1 83 ? 63.524 22.694 -89.323 1.00 42.66 83 GLU A O 1
ATOM 656 N N . GLU A 1 84 ? 65.461 22.313 -88.284 1.00 40.09 84 GLU A N 1
ATOM 657 C CA . GLU A 1 84 ? 66.044 23.622 -88.658 1.00 40.09 84 GLU A CA 1
ATOM 658 C C . GLU A 1 84 ? 66.921 23.652 -89.924 1.00 40.09 84 GLU A C 1
ATOM 660 O O . GLU A 1 84 ? 67.417 24.707 -90.326 1.00 40.09 84 GLU A O 1
ATOM 665 N N . GLN A 1 85 ? 67.077 22.538 -90.639 1.00 41.91 85 GLN A N 1
ATOM 666 C CA . GLN A 1 85 ? 67.874 22.518 -91.868 1.00 41.91 85 GLN A CA 1
ATOM 667 C C . GLN A 1 85 ? 67.184 21.731 -92.970 1.00 41.91 85 GLN A C 1
ATOM 669 O O . GLN A 1 85 ? 67.466 20.556 -93.142 1.00 41.91 85 GLN A O 1
ATOM 674 N N . LEU A 1 86 ? 66.296 22.381 -93.735 1.00 44.84 86 LEU A N 1
ATOM 675 C CA . LEU A 1 86 ? 66.006 22.079 -95.151 1.00 44.84 86 LEU A CA 1
ATOM 676 C C . LEU A 1 86 ? 64.925 23.033 -95.691 1.00 44.84 86 LEU A C 1
ATOM 678 O O . LEU A 1 86 ? 63.789 22.639 -95.951 1.00 44.84 86 LEU A O 1
ATOM 682 N N . SER A 1 87 ? 65.289 24.295 -95.933 1.00 35.31 87 SER A N 1
ATOM 683 C CA . SER A 1 87 ? 64.517 25.158 -96.828 1.00 35.31 87 SER A CA 1
ATOM 684 C C . SER A 1 87 ? 65.307 25.472 -98.106 1.00 35.31 87 SER A C 1
ATOM 686 O O . SER A 1 87 ? 66.407 26.013 -98.089 1.00 35.31 87 SER A O 1
ATOM 688 N N . ALA A 1 88 ? 64.676 25.090 -99.220 1.00 45.38 88 ALA A N 1
ATOM 689 C CA . ALA A 1 88 ? 64.866 25.545 -100.598 1.00 45.38 88 ALA A CA 1
ATOM 690 C C . ALA A 1 88 ? 66.144 25.142 -101.370 1.00 45.38 88 ALA A C 1
ATOM 692 O O . ALA A 1 88 ? 67.177 25.797 -101.282 1.00 45.38 88 ALA A O 1
ATOM 693 N N . GLN A 1 89 ? 65.997 24.168 -102.287 1.00 35.09 89 GLN A N 1
ATOM 694 C CA . GLN A 1 89 ? 66.169 24.373 -103.745 1.00 35.09 89 GLN A CA 1
ATOM 695 C C . GLN A 1 89 ? 65.724 23.136 -104.575 1.00 35.09 89 GLN A C 1
ATOM 697 O O . GLN A 1 89 ? 65.627 22.036 -104.026 1.00 35.09 89 GLN A O 1
ATOM 702 N N . PRO A 1 90 ? 65.353 23.302 -105.866 1.00 48.25 90 PRO A N 1
ATOM 703 C CA . PRO A 1 90 ? 64.359 22.452 -106.526 1.00 48.25 90 PRO A CA 1
ATOM 704 C C . PRO A 1 90 ? 64.917 21.260 -107.328 1.00 48.25 90 PRO A C 1
ATOM 706 O O . PRO A 1 90 ? 66.034 21.268 -107.830 1.00 48.25 90 PRO A O 1
ATOM 709 N N . ALA A 1 91 ? 64.048 20.252 -107.467 1.00 47.34 91 ALA A N 1
ATOM 710 C CA . ALA A 1 91 ? 63.945 19.250 -108.534 1.00 47.34 91 ALA A CA 1
ATOM 711 C C . ALA A 1 91 ? 65.245 18.769 -109.217 1.00 47.34 91 ALA A C 1
ATOM 713 O O . ALA A 1 91 ? 65.566 19.153 -110.339 1.00 47.34 91 ALA A O 1
ATOM 714 N N . ALA A 1 92 ? 65.893 17.773 -108.609 1.00 46.81 92 ALA A N 1
ATOM 715 C CA . ALA A 1 92 ? 66.778 16.849 -109.312 1.00 46.81 92 ALA A CA 1
ATOM 716 C C . ALA A 1 92 ? 66.351 15.402 -109.015 1.00 46.81 92 ALA A C 1
ATOM 718 O O . ALA A 1 92 ? 66.110 15.027 -107.868 1.00 46.81 92 ALA A O 1
ATOM 719 N N . LYS A 1 93 ? 66.214 14.617 -110.088 1.00 59.34 93 LYS A N 1
ATOM 720 C CA . LYS A 1 93 ? 65.736 13.226 -110.174 1.00 59.34 93 LYS A CA 1
ATOM 721 C C . LYS A 1 93 ? 66.077 12.397 -108.921 1.00 59.34 93 LYS A C 1
ATOM 723 O O . LYS A 1 93 ? 67.234 12.065 -108.668 1.00 59.34 93 LYS A O 1
ATOM 728 N N . VAL A 1 94 ? 65.056 12.089 -108.122 1.00 53.97 94 VAL A N 1
ATOM 729 C CA . VAL A 1 94 ? 65.195 11.390 -106.837 1.00 53.97 94 VAL A CA 1
ATOM 730 C C . VAL A 1 94 ? 65.674 9.958 -107.089 1.00 53.97 94 VAL A C 1
ATOM 732 O O . VAL A 1 94 ? 64.986 9.168 -107.727 1.00 53.97 94 VAL A O 1
ATOM 735 N N . GLY A 1 95 ? 66.868 9.612 -106.605 1.00 64.81 95 GLY A N 1
ATOM 736 C CA . GLY A 1 95 ? 67.386 8.245 -106.688 1.00 64.81 95 GLY A CA 1
ATOM 737 C C . GLY A 1 95 ? 66.562 7.268 -105.839 1.00 64.81 95 GLY A C 1
ATOM 738 O O . GLY A 1 95 ? 66.104 7.628 -104.755 1.00 64.81 95 GLY A O 1
ATOM 739 N N . ALA A 1 96 ? 66.433 6.015 -106.289 1.00 69.88 96 ALA A N 1
ATOM 740 C CA . ALA A 1 96 ? 65.602 4.961 -105.682 1.00 69.88 96 ALA A CA 1
ATOM 741 C C . ALA A 1 96 ? 65.779 4.769 -104.155 1.00 69.88 96 ALA A C 1
ATOM 743 O O . ALA A 1 96 ? 64.854 4.353 -103.464 1.00 69.88 96 ALA A O 1
ATOM 744 N N . LYS A 1 97 ? 66.945 5.115 -103.593 1.00 69.88 97 LYS A N 1
ATOM 745 C CA . LYS A 1 97 ? 67.202 5.063 -102.140 1.00 69.88 97 LYS A CA 1
ATOM 746 C C . LYS A 1 97 ? 66.488 6.167 -101.343 1.00 69.88 97 LYS A C 1
ATOM 748 O O . LYS A 1 97 ? 66.119 5.942 -100.198 1.00 69.88 97 LYS A O 1
ATOM 753 N N . LYS A 1 98 ? 66.271 7.349 -101.931 1.00 70.56 98 LYS A N 1
ATOM 754 C CA . LYS A 1 98 ? 65.554 8.464 -101.286 1.00 70.56 98 LYS A CA 1
ATOM 755 C C . LYS A 1 98 ? 64.033 8.272 -101.332 1.00 70.56 98 LYS A C 1
ATOM 757 O O . LYS A 1 98 ? 63.366 8.661 -100.384 1.00 70.56 98 LYS A O 1
ATOM 762 N N . GLN A 1 99 ? 63.504 7.620 -102.372 1.00 70.94 99 GLN A N 1
ATOM 763 C CA . GLN A 1 99 ? 62.081 7.251 -102.451 1.00 70.94 99 GLN A CA 1
ATOM 764 C C . GLN A 1 99 ? 61.704 6.234 -101.371 1.00 70.94 99 GLN A C 1
ATOM 766 O O . GLN A 1 99 ? 60.776 6.484 -100.614 1.00 70.94 99 GLN A O 1
ATOM 771 N N . ARG A 1 100 ? 62.511 5.180 -101.186 1.00 75.94 100 ARG A N 1
ATOM 772 C CA . ARG A 1 100 ? 62.299 4.210 -100.097 1.00 75.94 100 ARG A CA 1
ATOM 773 C C . ARG A 1 100 ? 62.358 4.840 -98.700 1.00 75.94 100 ARG A C 1
ATOM 775 O O . ARG A 1 100 ? 61.564 4.478 -97.847 1.00 75.94 100 ARG A O 1
ATOM 782 N N . LYS A 1 101 ? 63.239 5.824 -98.466 1.00 79.06 101 LYS A N 1
ATOM 783 C CA . LYS A 1 101 ? 63.303 6.558 -97.184 1.00 79.06 101 LYS A CA 1
ATOM 784 C C . LYS A 1 101 ? 62.079 7.461 -96.957 1.00 79.06 101 LYS A C 1
ATOM 786 O O . LYS A 1 101 ? 61.651 7.633 -95.819 1.00 79.06 101 LYS A O 1
ATOM 791 N N . LEU A 1 102 ? 61.518 8.044 -98.020 1.00 76.62 102 LEU A N 1
ATOM 792 C CA . LEU A 1 102 ? 60.276 8.822 -97.940 1.00 76.62 102 LEU A CA 1
ATOM 793 C C . LEU A 1 102 ? 59.065 7.919 -97.684 1.00 76.62 102 LEU A C 1
ATOM 795 O O . LEU A 1 102 ? 58.250 8.254 -96.832 1.00 76.62 102 LEU A O 1
ATOM 799 N N . GLU A 1 103 ? 58.991 6.765 -98.348 1.00 81.31 103 GLU A N 1
ATOM 800 C CA . GLU A 1 103 ? 57.964 5.742 -98.108 1.00 81.31 103 GLU A CA 1
ATOM 801 C C . GLU A 1 103 ? 58.051 5.182 -96.680 1.00 81.31 103 GLU A C 1
ATOM 803 O O . GLU A 1 103 ? 57.036 5.075 -96.002 1.00 81.31 103 GLU A O 1
ATOM 808 N N . GLU A 1 104 ? 59.255 4.916 -96.167 1.00 83.00 104 GLU A N 1
ATOM 809 C CA . GLU A 1 104 ? 59.467 4.479 -94.781 1.00 83.00 104 GLU A CA 1
ATOM 810 C C . GLU A 1 104 ? 59.076 5.566 -93.762 1.00 83.00 104 GLU A C 1
ATOM 812 O O . GLU A 1 104 ? 58.433 5.269 -92.755 1.00 83.00 104 GLU A O 1
ATOM 817 N N . LYS A 1 105 ? 59.375 6.848 -94.032 1.00 82.94 105 LYS A N 1
ATOM 818 C CA . LYS A 1 105 ? 58.934 7.977 -93.187 1.00 82.94 105 LYS A CA 1
ATOM 819 C C . LYS A 1 105 ? 57.410 8.143 -93.213 1.00 82.94 105 LYS A C 1
ATOM 821 O O . LYS A 1 105 ? 56.817 8.439 -92.178 1.00 82.94 105 LYS A O 1
ATOM 826 N N . GLN A 1 106 ? 56.774 7.926 -94.365 1.00 83.19 106 GLN A N 1
ATOM 827 C CA . GLN A 1 106 ? 55.315 7.945 -94.503 1.00 83.19 106 GLN A CA 1
ATOM 828 C C . GLN A 1 106 ? 54.661 6.761 -93.783 1.00 83.19 106 GLN A C 1
ATOM 830 O O . GLN A 1 106 ? 53.703 6.970 -93.046 1.00 83.19 106 GLN A O 1
ATOM 835 N N . ALA A 1 107 ? 55.214 5.552 -93.902 1.00 84.50 107 ALA A N 1
ATOM 836 C CA . ALA A 1 107 ? 54.736 4.375 -93.181 1.00 84.50 107 ALA A CA 1
ATOM 837 C C . ALA A 1 107 ? 54.891 4.536 -91.659 1.00 84.50 107 ALA A C 1
ATOM 839 O O . ALA A 1 107 ? 53.964 4.238 -90.912 1.00 84.50 107 ALA A O 1
ATOM 840 N N . LYS A 1 108 ? 56.019 5.088 -91.191 1.00 86.19 108 LYS A N 1
ATOM 841 C CA . LYS A 1 108 ? 56.239 5.399 -89.769 1.00 86.19 108 LYS A CA 1
ATOM 842 C C . LYS A 1 108 ? 55.272 6.473 -89.257 1.00 86.19 108 LYS A C 1
ATOM 844 O O . LYS A 1 108 ? 54.809 6.379 -88.124 1.00 86.19 108 LYS A O 1
ATOM 849 N N . LYS A 1 109 ? 54.941 7.477 -90.077 1.00 85.38 109 LYS A N 1
ATOM 850 C CA . LYS A 1 109 ? 53.935 8.494 -89.737 1.00 85.38 109 LYS A CA 1
ATOM 851 C C . LYS A 1 109 ? 52.529 7.889 -89.655 1.00 85.38 109 LYS A C 1
ATOM 853 O O . LYS A 1 109 ? 51.847 8.132 -88.669 1.00 85.38 109 LYS A O 1
ATOM 858 N N . ALA A 1 110 ? 52.150 7.048 -90.617 1.00 87.25 110 ALA A N 1
ATOM 859 C CA . ALA A 1 110 ? 50.863 6.352 -90.616 1.00 87.25 110 ALA A CA 1
ATOM 860 C C . ALA A 1 110 ? 50.714 5.388 -89.422 1.00 87.25 110 ALA A C 1
ATOM 862 O O . ALA A 1 110 ? 49.643 5.296 -88.836 1.00 87.25 110 ALA A O 1
ATOM 863 N N . GLN A 1 111 ? 51.794 4.710 -89.012 1.00 85.75 111 GLN A N 1
ATOM 864 C CA . GLN A 1 111 ? 51.792 3.870 -87.807 1.00 85.75 111 GLN A CA 1
ATOM 865 C C . GLN A 1 111 ? 51.588 4.687 -86.526 1.00 85.75 111 GLN A C 1
ATOM 867 O O . GLN A 1 111 ? 50.794 4.290 -85.680 1.00 85.75 111 GLN A O 1
ATOM 872 N N . ARG A 1 112 ? 52.264 5.837 -86.394 1.00 85.06 112 ARG A N 1
ATOM 873 C CA . ARG A 1 112 ? 52.075 6.743 -85.248 1.00 85.06 112 ARG A CA 1
ATOM 874 C C . ARG A 1 112 ? 50.656 7.316 -85.198 1.00 85.06 112 ARG A C 1
ATOM 876 O O . ARG A 1 112 ? 50.094 7.428 -84.118 1.00 85.06 112 ARG A O 1
ATOM 883 N N . GLU A 1 113 ? 50.084 7.670 -86.347 1.00 86.50 113 GLU A N 1
ATOM 884 C CA . GLU A 1 113 ? 48.715 8.194 -86.449 1.00 86.50 113 GLU A CA 1
ATOM 885 C C . GLU A 1 113 ? 47.677 7.140 -86.035 1.00 86.50 113 GLU A C 1
ATOM 887 O O . GLU A 1 113 ? 46.872 7.406 -85.148 1.00 86.50 113 GLU A O 1
ATOM 892 N N . ALA A 1 114 ? 47.787 5.910 -86.549 1.00 88.62 114 ALA A N 1
ATOM 893 C CA . ALA A 1 114 ? 46.917 4.802 -86.147 1.00 88.62 114 ALA A CA 1
ATOM 894 C C . ALA A 1 114 ? 47.050 4.447 -84.650 1.00 88.62 114 ALA A C 1
ATOM 896 O O . ALA A 1 114 ? 46.056 4.146 -83.993 1.00 88.62 114 ALA A O 1
ATOM 897 N N . GLU A 1 115 ? 48.261 4.510 -84.081 1.00 87.56 115 GLU A N 1
ATOM 898 C CA . GLU A 1 115 ? 48.483 4.278 -82.646 1.00 87.56 115 GLU A CA 1
ATOM 899 C C . GLU A 1 115 ? 47.861 5.384 -81.773 1.00 87.56 115 GLU A C 1
ATOM 901 O O . GLU A 1 115 ? 47.314 5.103 -80.702 1.00 87.56 115 GLU A O 1
ATOM 906 N N . LEU A 1 116 ? 47.918 6.646 -82.215 1.00 85.75 116 LEU A N 1
ATOM 907 C CA . LEU A 1 116 ? 47.282 7.767 -81.517 1.00 85.75 116 LEU A CA 1
ATOM 908 C C . LEU A 1 116 ? 45.756 7.666 -81.567 1.00 85.75 116 LEU A C 1
ATOM 910 O O . LEU A 1 116 ? 45.117 7.836 -80.527 1.00 85.75 116 LEU A O 1
ATOM 914 N N . GLU A 1 117 ? 45.186 7.325 -82.722 1.00 88.62 117 GLU A N 1
ATOM 915 C CA . GLU A 1 117 ? 43.747 7.096 -82.874 1.00 88.62 117 GLU A CA 1
ATOM 916 C C . GLU A 1 117 ? 43.272 5.924 -82.008 1.00 88.62 117 GLU A C 1
ATOM 918 O O . GLU A 1 117 ? 42.328 6.084 -81.235 1.00 88.62 117 GLU A O 1
ATOM 923 N N . GLU A 1 118 ? 43.976 4.786 -82.009 1.00 86.75 118 GLU A N 1
ATOM 924 C CA . GLU A 1 118 ? 43.635 3.651 -81.142 1.00 86.75 118 GLU A CA 1
ATOM 925 C C . GLU A 1 118 ? 43.715 4.036 -79.654 1.00 86.75 118 GLU A C 1
ATOM 927 O O . GLU A 1 118 ? 42.887 3.629 -78.830 1.00 86.75 118 GLU A O 1
ATOM 932 N N . ARG A 1 119 ? 44.697 4.862 -79.275 1.00 86.62 119 ARG A N 1
ATOM 933 C CA . ARG A 1 119 ? 44.826 5.366 -77.905 1.00 86.62 119 ARG A CA 1
ATOM 934 C C . ARG A 1 119 ? 43.689 6.319 -77.537 1.00 86.62 119 ARG A C 1
ATOM 936 O O . ARG A 1 119 ? 43.228 6.276 -76.394 1.00 86.62 119 ARG A O 1
ATOM 943 N N . GLU A 1 120 ? 43.238 7.168 -78.456 1.00 89.50 120 GLU A N 1
ATOM 944 C CA . GLU A 1 120 ? 42.078 8.038 -78.253 1.00 89.50 120 GLU A CA 1
ATOM 945 C C . GLU A 1 120 ? 40.774 7.246 -78.160 1.00 89.50 120 GLU A C 1
ATOM 947 O O . GLU A 1 120 ? 39.984 7.489 -77.248 1.00 89.50 120 GLU A O 1
ATOM 952 N N . GLU A 1 121 ? 40.561 6.260 -79.027 1.00 88.69 121 GLU A N 1
ATOM 953 C CA . GLU A 1 121 ? 39.386 5.389 -78.989 1.00 88.69 121 GLU A CA 1
ATOM 954 C C . GLU A 1 121 ? 39.323 4.582 -77.691 1.00 88.69 121 GLU A C 1
ATOM 956 O O . GLU A 1 121 ? 38.275 4.524 -77.042 1.00 88.69 121 GLU A O 1
ATOM 961 N N . ARG A 1 122 ? 40.458 4.033 -77.240 1.00 88.69 122 ARG A N 1
ATOM 962 C CA . ARG A 1 122 ? 40.553 3.347 -75.943 1.00 88.69 122 ARG A CA 1
ATOM 963 C C . ARG A 1 122 ? 40.218 4.279 -74.780 1.00 88.69 122 ARG A C 1
ATOM 965 O O . ARG A 1 122 ? 39.498 3.860 -73.876 1.00 88.69 122 ARG A O 1
ATOM 972 N N . LYS A 1 123 ? 40.689 5.532 -74.798 1.00 91.88 123 LYS A N 1
ATOM 973 C CA . LYS A 1 123 ? 40.338 6.537 -73.776 1.00 91.88 123 LYS A CA 1
ATOM 974 C C . LYS A 1 123 ? 38.847 6.870 -73.803 1.00 91.88 123 LYS A C 1
ATOM 976 O O . LYS A 1 123 ? 38.205 6.824 -72.760 1.00 91.88 123 LYS A O 1
ATOM 981 N N . ARG A 1 124 ? 38.269 7.117 -74.984 1.00 92.69 124 ARG A N 1
ATOM 982 C CA . ARG A 1 124 ? 36.832 7.407 -75.138 1.00 92.69 124 ARG A CA 1
ATOM 983 C C . ARG A 1 124 ? 35.970 6.242 -74.646 1.00 92.69 124 ARG A C 1
ATOM 985 O O . ARG A 1 124 ? 35.005 6.458 -73.919 1.00 92.69 124 ARG A O 1
ATOM 992 N N . MET A 1 125 ? 36.342 5.002 -74.968 1.00 87.00 125 MET A N 1
ATOM 993 C CA . MET A 1 125 ? 35.639 3.806 -74.490 1.00 87.00 125 MET A CA 1
ATOM 994 C C . MET A 1 125 ? 35.750 3.634 -72.966 1.00 87.00 125 MET A C 1
ATOM 996 O O . MET A 1 125 ? 34.777 3.243 -72.319 1.00 87.00 125 MET A O 1
ATOM 1000 N N . GLN A 1 126 ? 36.911 3.942 -72.378 1.00 87.81 126 GLN A N 1
ATOM 1001 C CA . GLN A 1 126 ? 37.100 3.933 -70.925 1.00 87.81 126 GLN A CA 1
ATOM 1002 C C . GLN A 1 126 ? 36.249 5.003 -70.236 1.00 87.81 126 GLN A C 1
ATOM 1004 O O . GLN A 1 126 ? 35.565 4.686 -69.269 1.00 87.81 126 GLN A O 1
ATOM 1009 N N . GLU A 1 127 ? 36.209 6.228 -70.761 1.00 93.00 127 GLU A N 1
ATOM 1010 C CA . GLU A 1 127 ? 35.388 7.310 -70.208 1.00 93.00 127 GLU A CA 1
ATOM 1011 C C . GLU A 1 127 ? 33.889 7.004 -70.267 1.00 93.00 127 GLU A C 1
ATOM 1013 O O . GLU A 1 127 ? 33.166 7.307 -69.320 1.00 93.00 127 GLU A O 1
ATOM 1018 N N . VAL A 1 128 ? 33.406 6.388 -71.352 1.00 93.81 128 VAL A N 1
ATOM 1019 C CA . VAL A 1 128 ? 32.003 5.954 -71.456 1.00 93.81 128 VAL A CA 1
ATOM 1020 C C . VAL A 1 128 ? 31.700 4.878 -70.414 1.00 93.81 128 VAL A C 1
ATOM 1022 O O . VAL A 1 128 ? 30.743 5.024 -69.657 1.00 93.81 128 VAL A O 1
ATOM 1025 N N . ARG A 1 129 ? 32.557 3.857 -70.290 1.00 91.19 129 ARG A N 1
ATOM 1026 C CA . ARG A 1 129 ? 32.395 2.795 -69.284 1.00 91.19 129 ARG A CA 1
ATOM 1027 C C . ARG A 1 129 ? 32.459 3.336 -67.854 1.00 91.19 129 ARG A C 1
ATOM 1029 O O . ARG A 1 129 ? 31.726 2.868 -66.989 1.00 91.19 129 ARG A O 1
ATOM 1036 N N . GLU A 1 130 ? 33.331 4.302 -67.581 1.00 91.62 130 GLU A N 1
ATOM 1037 C CA . GLU A 1 130 ? 33.397 4.955 -66.273 1.00 91.62 130 GLU A CA 1
ATOM 1038 C C . GLU A 1 130 ? 32.149 5.788 -65.982 1.00 91.62 130 GLU A C 1
ATOM 1040 O O . GLU A 1 130 ? 31.658 5.757 -64.857 1.00 91.62 130 GLU A O 1
ATOM 1045 N N . LYS A 1 131 ? 31.610 6.512 -66.969 1.00 93.38 131 LYS A N 1
ATOM 1046 C CA . LYS A 1 131 ? 30.361 7.270 -66.805 1.00 93.38 131 LYS A CA 1
ATOM 1047 C C . LYS A 1 131 ? 29.175 6.350 -66.534 1.00 93.38 131 LYS A C 1
ATOM 1049 O O . LYS A 1 131 ? 28.387 6.658 -65.647 1.00 93.38 131 LYS A O 1
ATOM 1054 N N . GLU A 1 132 ? 29.071 5.227 -67.242 1.00 92.44 132 GLU A N 1
ATOM 1055 C CA . GLU A 1 132 ? 28.032 4.221 -66.990 1.00 92.44 132 GLU A CA 1
ATOM 1056 C C . GLU A 1 132 ? 28.151 3.632 -65.582 1.00 92.44 132 GLU A C 1
ATOM 1058 O O . GLU A 1 132 ? 27.165 3.624 -64.850 1.00 92.44 132 GLU A O 1
ATOM 1063 N N . ARG A 1 133 ? 29.365 3.256 -65.152 1.00 92.06 133 ARG A N 1
ATOM 1064 C CA . ARG A 1 133 ? 29.611 2.769 -63.783 1.00 92.06 133 ARG A CA 1
ATOM 1065 C C . ARG A 1 133 ? 29.236 3.795 -62.721 1.00 92.06 133 ARG A C 1
ATOM 1067 O O . ARG A 1 133 ? 28.569 3.448 -61.758 1.00 92.06 133 ARG A O 1
ATOM 1074 N N . ARG A 1 134 ? 29.608 5.065 -62.908 1.00 93.94 134 ARG A N 1
ATOM 1075 C CA . ARG A 1 134 ? 29.246 6.137 -61.965 1.00 93.94 134 ARG A CA 1
ATOM 1076 C C . ARG A 1 134 ? 27.730 6.335 -61.887 1.00 93.94 134 ARG A C 1
ATOM 1078 O O . ARG A 1 134 ? 27.208 6.498 -60.793 1.00 93.94 134 ARG A O 1
ATOM 1085 N N . GLN A 1 135 ? 27.018 6.283 -63.015 1.00 93.31 135 GLN A N 1
ATOM 1086 C CA . GLN A 1 135 ? 25.554 6.392 -63.025 1.00 93.31 135 GLN A CA 1
ATOM 1087 C C . GLN A 1 135 ? 24.866 5.183 -62.377 1.00 93.31 135 GLN A C 1
ATOM 1089 O O . GLN A 1 135 ? 23.830 5.347 -61.736 1.00 93.31 135 GLN A O 1
ATOM 1094 N N . GLU A 1 136 ? 25.411 3.980 -62.553 1.00 92.25 136 GLU A N 1
ATOM 1095 C CA . GLU A 1 136 ? 24.905 2.764 -61.913 1.00 92.25 136 GLU A CA 1
ATOM 1096 C C . GLU A 1 136 ? 25.138 2.799 -60.396 1.00 92.25 136 GLU A C 1
ATOM 1098 O O . GLU A 1 136 ? 24.182 2.627 -59.644 1.00 92.25 136 GLU A O 1
ATOM 1103 N N . GLU A 1 137 ? 26.343 3.170 -59.950 1.00 92.81 137 GLU A N 1
ATOM 1104 C CA . GLU A 1 137 ? 26.671 3.364 -58.529 1.00 92.81 137 GLU A CA 1
ATOM 1105 C C . GLU A 1 137 ? 25.799 4.450 -57.871 1.00 92.81 137 GLU A C 1
ATOM 1107 O O . GLU A 1 137 ? 25.361 4.292 -56.733 1.00 92.81 137 GLU A O 1
ATOM 1112 N N . GLU A 1 138 ? 25.507 5.560 -58.560 1.00 92.50 138 GLU A N 1
ATOM 1113 C CA . GLU A 1 138 ? 24.602 6.599 -58.044 1.00 92.50 138 GLU A CA 1
ATOM 1114 C C . GLU A 1 138 ? 23.158 6.099 -57.909 1.00 92.50 138 GLU A C 1
ATOM 1116 O O . GLU A 1 138 ? 22.484 6.412 -56.925 1.00 92.50 138 GLU A O 1
ATOM 1121 N N . ARG A 1 139 ? 22.672 5.302 -58.868 1.00 93.25 139 ARG A N 1
ATOM 1122 C CA . ARG A 1 139 ? 21.334 4.696 -58.796 1.00 93.25 139 ARG A CA 1
ATOM 1123 C C . ARG A 1 139 ? 21.243 3.663 -57.681 1.00 93.25 139 ARG A C 1
ATOM 1125 O O . ARG A 1 139 ? 20.243 3.659 -56.970 1.00 93.25 139 ARG A O 1
ATOM 1132 N N . GLU A 1 140 ? 22.266 2.830 -57.520 1.00 92.19 140 GLU A N 1
ATOM 1133 C CA . GLU A 1 140 ? 22.341 1.831 -56.453 1.00 92.19 140 GLU A CA 1
ATOM 1134 C C . GLU A 1 140 ? 22.341 2.510 -55.080 1.00 92.19 140 GLU A C 1
ATOM 1136 O O . GLU A 1 140 ? 21.478 2.208 -54.262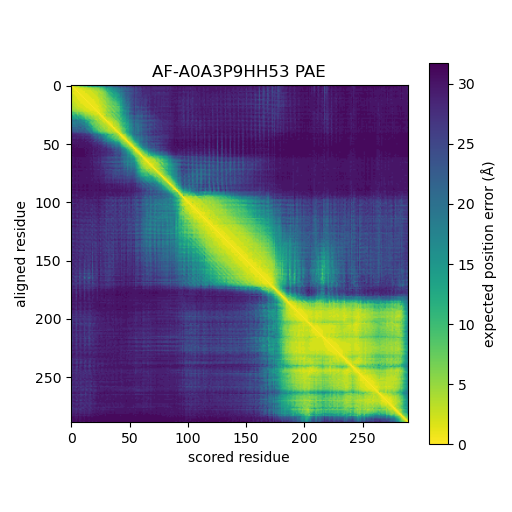 1.00 92.19 140 GLU A O 1
ATOM 1141 N N . ARG A 1 141 ? 23.165 3.548 -54.878 1.00 93.44 141 ARG A N 1
ATOM 1142 C CA . ARG A 1 141 ? 23.170 4.334 -53.630 1.00 93.44 141 ARG A CA 1
ATOM 1143 C C . ARG A 1 141 ? 21.821 4.978 -53.316 1.00 93.44 141 ARG A C 1
ATOM 1145 O O . ARG A 1 141 ? 21.413 5.012 -52.160 1.00 93.44 141 ARG A O 1
ATOM 1152 N N . LEU A 1 142 ? 21.119 5.502 -54.322 1.00 92.56 142 LEU A N 1
ATOM 1153 C CA . LEU A 1 142 ? 19.784 6.079 -54.126 1.00 92.56 142 LEU A CA 1
ATOM 1154 C C . LEU A 1 142 ? 18.734 5.014 -53.782 1.00 92.56 142 LEU A C 1
ATOM 1156 O O . LEU A 1 142 ? 17.793 5.305 -53.045 1.00 92.56 142 LEU A O 1
ATOM 1160 N N . LEU A 1 143 ? 18.863 3.801 -54.325 1.00 92.44 143 LEU A N 1
ATOM 1161 C CA . LEU A 1 143 ? 17.984 2.681 -53.990 1.00 92.44 143 LEU A CA 1
ATOM 1162 C C . LEU A 1 143 ? 18.268 2.157 -52.580 1.00 92.44 143 LEU A C 1
ATOM 1164 O O . LEU A 1 143 ? 17.318 1.966 -51.826 1.00 92.44 143 LEU A O 1
ATOM 1168 N N . GLU A 1 144 ? 19.538 2.003 -52.206 1.00 92.31 144 GLU A N 1
ATOM 1169 C CA . GLU A 1 144 ? 19.954 1.613 -50.854 1.00 92.31 144 GLU A CA 1
ATOM 1170 C C . GLU A 1 144 ? 19.454 2.616 -49.808 1.00 92.31 144 GLU A C 1
ATOM 1172 O O . GLU A 1 144 ? 18.820 2.218 -48.836 1.00 92.31 144 GLU A O 1
ATOM 1177 N N . GLN A 1 145 ? 19.620 3.925 -50.040 1.00 91.06 145 GLN A N 1
ATOM 1178 C CA . GLN A 1 145 ? 19.115 4.955 -49.121 1.00 91.06 145 GLN A CA 1
ATOM 1179 C C . GLN A 1 145 ? 17.595 4.888 -48.938 1.00 91.06 145 GLN A C 1
ATOM 1181 O O . GLN A 1 145 ? 17.105 4.994 -47.816 1.00 91.06 145 GLN A O 1
ATOM 1186 N N . LYS A 1 146 ? 16.838 4.667 -50.020 1.00 93.25 146 LYS A N 1
ATOM 1187 C CA . LYS A 1 146 ? 15.380 4.509 -49.928 1.00 93.25 146 LYS A CA 1
ATOM 1188 C C . LYS A 1 146 ? 14.983 3.255 -49.155 1.00 93.25 146 LYS A C 1
ATOM 1190 O O . LYS A 1 146 ? 14.080 3.329 -48.329 1.00 93.25 146 LYS A O 1
ATOM 1195 N N . GLN A 1 147 ? 15.664 2.133 -49.394 1.00 91.06 147 GLN A N 1
ATOM 1196 C CA . GLN A 1 147 ? 15.420 0.891 -48.658 1.00 91.06 147 GLN A CA 1
ATOM 1197 C C . GLN A 1 147 ? 15.730 1.060 -47.168 1.00 91.06 147 GLN A C 1
ATOM 1199 O O . GLN A 1 147 ? 14.906 0.693 -46.336 1.00 91.06 147 GLN A O 1
ATOM 1204 N N . GLU A 1 148 ? 16.850 1.695 -46.816 1.00 91.62 148 GLU A N 1
ATOM 1205 C CA . GLU A 1 148 ? 17.187 1.981 -45.419 1.00 91.62 148 GLU A CA 1
ATOM 1206 C C . GLU A 1 148 ? 16.160 2.901 -44.737 1.00 91.62 148 GLU A C 1
ATOM 1208 O O . GLU A 1 148 ? 15.829 2.700 -43.567 1.00 91.62 148 GLU A O 1
ATOM 1213 N N . GLU A 1 149 ? 15.650 3.918 -45.437 1.00 90.69 149 GLU A N 1
ATOM 1214 C CA . GLU A 1 149 ? 14.609 4.811 -44.914 1.00 90.69 149 GLU A CA 1
ATOM 1215 C C . GLU A 1 149 ? 13.257 4.106 -44.743 1.00 90.69 149 GLU A C 1
ATOM 1217 O O . GLU A 1 149 ? 12.536 4.380 -43.781 1.00 90.69 149 GLU A O 1
ATOM 1222 N N . ASP A 1 150 ? 12.891 3.211 -45.660 1.00 90.81 150 ASP A N 1
ATOM 1223 C CA . ASP A 1 150 ? 11.673 2.404 -45.558 1.00 90.81 150 ASP A CA 1
ATOM 1224 C C . ASP A 1 150 ? 11.778 1.383 -44.415 1.00 90.81 150 ASP A C 1
ATOM 1226 O O . ASP A 1 150 ? 10.842 1.246 -43.626 1.00 90.81 150 ASP A O 1
ATOM 1230 N N . GLU A 1 151 ? 12.931 0.729 -44.249 1.00 91.62 151 GLU A N 1
ATOM 1231 C CA . GLU A 1 151 ? 13.179 -0.196 -43.138 1.00 91.62 151 GLU A CA 1
ATOM 1232 C C . GLU A 1 151 ? 13.164 0.504 -41.777 1.00 91.62 151 GLU A C 1
ATOM 1234 O O . GLU A 1 151 ? 12.607 -0.031 -40.817 1.00 91.62 151 GLU A O 1
ATOM 1239 N N . LYS A 1 152 ? 13.752 1.703 -41.673 1.00 93.12 152 LYS A N 1
ATOM 1240 C CA . LYS A 1 152 ? 13.715 2.502 -40.438 1.00 93.12 152 LYS A CA 1
ATOM 1241 C C . LYS A 1 152 ? 12.288 2.904 -40.082 1.00 93.12 152 LYS A C 1
ATOM 1243 O O . LYS A 1 152 ? 11.887 2.721 -38.938 1.00 93.12 152 LYS A O 1
ATOM 1248 N N . ARG A 1 153 ? 11.503 3.366 -41.061 1.00 93.62 153 ARG A N 1
ATOM 1249 C CA . ARG A 1 153 ? 10.088 3.715 -40.853 1.00 93.62 153 ARG A CA 1
ATOM 1250 C C . ARG A 1 153 ? 9.244 2.508 -40.450 1.00 93.62 153 ARG A C 1
ATOM 1252 O O . ARG A 1 153 ? 8.409 2.627 -39.561 1.00 93.62 153 ARG A O 1
ATOM 1259 N N . ALA A 1 154 ? 9.480 1.347 -41.061 1.00 94.25 154 ALA A N 1
ATOM 1260 C CA . ALA A 1 154 ? 8.773 0.121 -40.706 1.00 94.25 154 ALA A CA 1
ATOM 1261 C C . ALA A 1 154 ? 9.093 -0.339 -39.273 1.00 94.25 154 ALA A C 1
ATOM 1263 O O . ALA A 1 154 ? 8.187 -0.768 -38.562 1.00 94.25 154 ALA A O 1
ATOM 1264 N N . LYS A 1 155 ? 10.356 -0.224 -38.838 1.00 94.12 155 LYS A N 1
ATOM 1265 C CA . LYS A 1 155 ? 10.766 -0.536 -37.459 1.00 94.12 155 LYS A CA 1
ATOM 12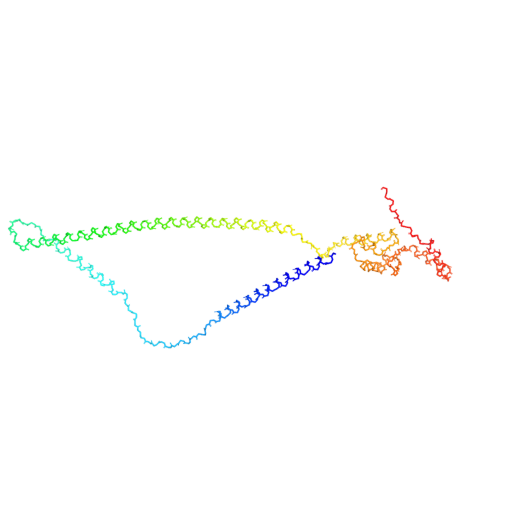66 C C . LYS A 1 155 ? 10.154 0.433 -36.452 1.00 94.12 155 LYS A C 1
ATOM 1268 O O . LYS A 1 155 ? 9.563 -0.021 -35.484 1.00 94.12 155 LYS A O 1
ATOM 1273 N N . GLU A 1 156 ? 10.209 1.737 -36.719 1.00 92.50 156 GLU A N 1
ATOM 1274 C CA . GLU A 1 156 ? 9.608 2.756 -35.847 1.00 92.50 156 GLU A CA 1
ATOM 1275 C C . GLU A 1 156 ? 8.087 2.563 -35.707 1.00 92.50 156 GLU A C 1
ATOM 1277 O O . GLU A 1 156 ? 7.533 2.674 -34.615 1.00 92.50 156 GLU A O 1
ATOM 1282 N N . GLU A 1 157 ? 7.389 2.210 -36.792 1.00 92.00 157 GLU A N 1
ATOM 1283 C CA . GLU A 1 157 ? 5.954 1.920 -36.729 1.00 92.00 157 GLU A CA 1
ATOM 1284 C C . GLU A 1 157 ? 5.645 0.638 -35.937 1.00 92.00 157 GLU A C 1
ATOM 1286 O O . GLU A 1 157 ? 4.636 0.586 -35.230 1.00 92.00 157 GLU A O 1
ATOM 1291 N N . GLN A 1 158 ? 6.494 -0.390 -36.035 1.00 90.81 158 GLN A N 1
ATOM 1292 C CA . GLN A 1 158 ? 6.365 -1.610 -35.233 1.00 90.81 158 GLN A CA 1
ATOM 1293 C C . GLN A 1 158 ? 6.602 -1.331 -33.749 1.00 90.81 158 GLN A C 1
ATOM 1295 O O . GLN A 1 158 ? 5.749 -1.684 -32.939 1.00 90.81 158 GLN A O 1
ATOM 1300 N N . GLU A 1 159 ? 7.681 -0.628 -33.407 1.00 92.31 159 GLU A N 1
ATOM 1301 C CA . GLU A 1 159 ? 8.000 -0.243 -32.028 1.00 92.31 159 GLU A CA 1
ATOM 1302 C C . GLU A 1 159 ? 6.863 0.579 -31.411 1.00 92.31 159 GLU A C 1
ATOM 1304 O O . GLU A 1 159 ? 6.416 0.278 -30.307 1.00 92.31 159 GLU A O 1
ATOM 1309 N N . ARG A 1 160 ? 6.290 1.538 -32.152 1.00 93.94 160 ARG A N 1
ATOM 1310 C CA . ARG A 1 160 ? 5.152 2.323 -31.652 1.00 93.94 160 ARG A CA 1
ATOM 1311 C C . ARG A 1 160 ? 3.920 1.461 -31.368 1.00 93.94 160 ARG A C 1
ATOM 1313 O O . ARG A 1 160 ? 3.237 1.671 -30.369 1.00 93.94 160 ARG A O 1
ATOM 1320 N N . ARG A 1 161 ? 3.620 0.484 -32.232 1.00 93.38 161 ARG A N 1
ATOM 1321 C CA . ARG A 1 161 ? 2.504 -0.453 -32.008 1.00 93.38 161 ARG A CA 1
ATOM 1322 C C . ARG A 1 161 ? 2.759 -1.333 -30.786 1.00 93.38 161 ARG A C 1
ATOM 1324 O O . ARG A 1 161 ? 1.849 -1.525 -29.987 1.00 93.38 161 ARG A O 1
ATOM 1331 N N . GLU A 1 162 ? 3.982 -1.827 -30.622 1.00 93.00 162 GLU A N 1
ATOM 1332 C CA . GLU A 1 162 ? 4.381 -2.624 -29.460 1.00 93.00 162 GLU A CA 1
ATOM 1333 C C . GLU A 1 162 ? 4.305 -1.812 -28.158 1.00 93.00 162 GLU A C 1
ATOM 1335 O O . GLU A 1 162 ? 3.828 -2.325 -27.148 1.00 93.00 162 GLU A O 1
ATOM 1340 N N . GLU A 1 163 ? 4.697 -0.534 -28.171 1.00 89.94 163 GLU A N 1
ATOM 1341 C CA . GLU A 1 163 ? 4.554 0.372 -27.026 1.00 89.94 163 GLU A CA 1
ATOM 1342 C C . GLU A 1 163 ? 3.086 0.629 -26.668 1.00 89.94 163 GLU A C 1
ATOM 1344 O O . GLU A 1 163 ? 2.716 0.578 -25.491 1.00 89.94 163 GLU A O 1
ATOM 1349 N N . GLU A 1 164 ? 2.231 0.874 -27.665 1.00 92.06 164 GLU A N 1
ATOM 1350 C CA . GLU A 1 164 ? 0.788 1.042 -27.470 1.00 92.06 164 GLU A CA 1
ATOM 1351 C C . GLU A 1 164 ? 0.155 -0.232 -26.875 1.00 92.06 164 GLU A C 1
ATOM 1353 O O . GLU A 1 164 ? -0.636 -0.161 -25.926 1.00 92.06 164 GLU A O 1
ATOM 1358 N N . GLU A 1 165 ? 0.533 -1.411 -27.377 1.00 92.50 165 GLU A N 1
ATOM 1359 C CA . GLU A 1 165 ? 0.095 -2.701 -26.838 1.00 92.50 165 GLU A CA 1
ATOM 1360 C C . GLU A 1 165 ? 0.623 -2.943 -25.421 1.00 92.50 165 GLU A C 1
ATOM 1362 O O . GLU A 1 165 ? -0.138 -3.363 -24.545 1.00 92.50 165 GLU A O 1
ATOM 1367 N N . TYR A 1 166 ? 1.890 -2.621 -25.158 1.00 88.25 166 TYR A N 1
ATOM 1368 C CA . TYR A 1 166 ? 2.498 -2.728 -23.836 1.00 88.25 166 TYR A CA 1
ATOM 1369 C C . TYR A 1 166 ? 1.794 -1.827 -22.822 1.00 88.25 166 TYR A C 1
ATOM 1371 O O . TYR A 1 166 ? 1.461 -2.277 -21.726 1.00 88.25 166 TYR A O 1
ATOM 1379 N N . LEU A 1 167 ? 1.507 -0.574 -23.181 1.00 90.38 167 LEU A N 1
ATOM 1380 C CA . LEU A 1 167 ? 0.765 0.355 -22.330 1.00 90.38 167 LEU A CA 1
ATOM 1381 C C . LEU A 1 167 ? -0.652 -0.147 -22.055 1.00 90.38 167 LEU A C 1
ATOM 1383 O O . LEU A 1 167 ? -1.114 -0.072 -20.916 1.00 90.38 167 LEU A O 1
ATOM 1387 N N . LYS A 1 168 ? -1.327 -0.710 -23.061 1.00 90.19 168 LYS A N 1
ATOM 1388 C CA . LYS A 1 168 ? -2.657 -1.305 -22.897 1.00 90.19 168 LYS A CA 1
ATOM 1389 C C . LYS A 1 168 ? -2.629 -2.524 -21.971 1.00 90.19 168 LYS A C 1
ATOM 1391 O O . LYS A 1 168 ? -3.487 -2.635 -21.097 1.00 90.19 168 LYS A O 1
ATOM 1396 N N . LEU A 1 169 ? -1.639 -3.407 -22.118 1.00 86.56 169 LEU A N 1
ATOM 1397 C CA . LEU A 1 169 ? -1.440 -4.561 -21.237 1.00 86.56 169 LEU A CA 1
ATOM 1398 C C . LEU A 1 169 ? -1.098 -4.123 -19.810 1.00 86.56 169 LEU A C 1
ATOM 1400 O O . LEU A 1 169 ? -1.704 -4.620 -18.863 1.00 86.56 169 LEU A O 1
ATOM 1404 N N . LYS A 1 170 ? -0.205 -3.140 -19.655 1.00 88.44 170 LYS A N 1
ATOM 1405 C CA . LYS A 1 170 ? 0.161 -2.542 -18.366 1.00 88.44 170 LYS A CA 1
ATOM 1406 C C . LYS A 1 170 ? -1.047 -1.915 -17.672 1.00 88.44 170 LYS A C 1
ATOM 1408 O O . LYS A 1 170 ? -1.212 -2.110 -16.477 1.00 88.44 170 LYS A O 1
ATOM 1413 N N . ALA A 1 171 ? -1.901 -1.208 -18.410 1.00 83.69 171 ALA A N 1
ATOM 1414 C CA . ALA A 1 171 ? -3.128 -0.626 -17.869 1.00 83.69 171 ALA A CA 1
ATOM 1415 C C . ALA A 1 171 ? -4.179 -1.689 -17.507 1.00 83.69 171 ALA A C 1
ATOM 1417 O O . ALA A 1 171 ? -4.940 -1.498 -16.565 1.00 83.69 171 ALA A O 1
ATOM 1418 N N . SER A 1 172 ? -4.228 -2.812 -18.235 1.00 81.12 172 SER A N 1
ATOM 1419 C CA . SER A 1 172 ? -5.109 -3.940 -17.900 1.00 81.12 172 SER A CA 1
ATOM 1420 C C . SER A 1 172 ? -4.621 -4.766 -16.706 1.00 81.12 172 SER A C 1
ATOM 1422 O O . SER A 1 172 ? -5.405 -5.498 -16.104 1.00 81.12 172 SER A O 1
ATOM 1424 N N . PHE A 1 173 ? -3.338 -4.645 -16.356 1.00 79.00 173 PHE A N 1
ATOM 1425 C CA . PHE A 1 173 ? -2.768 -5.249 -15.163 1.00 79.00 173 PHE A CA 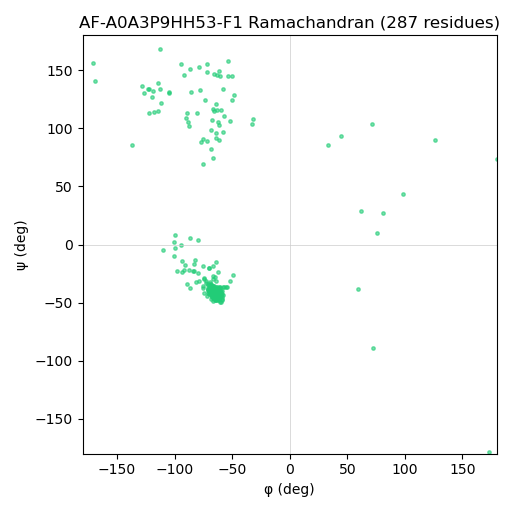1
ATOM 1426 C C . PHE A 1 173 ? -3.180 -4.414 -13.945 1.00 79.00 173 PHE A C 1
ATOM 1428 O O . PHE A 1 173 ? -2.497 -3.477 -13.539 1.00 79.00 173 PHE A O 1
ATOM 1435 N N . VAL A 1 174 ? -4.335 -4.747 -13.367 1.00 66.56 174 VAL A N 1
ATOM 1436 C CA . VAL A 1 174 ? -4.689 -4.297 -12.020 1.00 66.56 174 VAL A CA 1
ATOM 1437 C C . VAL A 1 174 ? -3.727 -5.004 -11.075 1.00 66.56 174 VAL A C 1
ATOM 1439 O O . VAL A 1 174 ? -3.802 -6.218 -10.893 1.00 66.56 174 VAL A O 1
ATOM 1442 N N . VAL A 1 175 ? -2.767 -4.257 -10.536 1.00 67.69 175 VAL A N 1
ATOM 1443 C CA . VAL A 1 175 ? -1.943 -4.738 -9.431 1.00 67.69 175 VAL A CA 1
ATOM 1444 C C . VAL A 1 175 ? -2.885 -4.837 -8.239 1.00 67.69 175 VAL A C 1
ATOM 1446 O O . VAL A 1 175 ? -3.232 -3.827 -7.638 1.00 67.69 175 VAL A O 1
ATOM 1449 N N . GLU A 1 176 ? -3.380 -6.042 -7.958 1.00 54.88 176 GLU A N 1
ATOM 1450 C CA . GLU A 1 176 ? -4.040 -6.330 -6.690 1.00 54.88 176 GLU A CA 1
ATOM 1451 C C . GLU A 1 176 ? -2.999 -6.098 -5.592 1.00 54.88 176 GLU A C 1
ATOM 1453 O O . GLU A 1 176 ? -2.067 -6.883 -5.414 1.00 54.88 176 GLU A O 1
ATOM 1458 N N . GLU A 1 177 ? -3.127 -4.959 -4.919 1.00 52.97 177 GLU A N 1
ATOM 1459 C CA . GLU A 1 177 ? -2.337 -4.531 -3.770 1.00 52.97 177 GLU A CA 1
ATOM 1460 C C . GLU A 1 177 ? -2.638 -5.464 -2.591 1.00 52.97 177 GLU A C 1
ATOM 1462 O O . GLU A 1 177 ? -3.396 -5.168 -1.671 1.00 52.97 177 GLU A O 1
ATOM 1467 N N . GLN A 1 178 ? -2.104 -6.682 -2.656 1.00 48.84 178 GLN A N 1
ATOM 1468 C CA . GLN A 1 178 ? -2.131 -7.612 -1.542 1.00 48.84 178 GLN A CA 1
ATOM 1469 C C . GLN A 1 178 ? -1.102 -7.160 -0.506 1.00 48.84 178 GLN A C 1
ATOM 1471 O O . GLN A 1 178 ? 0.053 -7.583 -0.525 1.00 48.84 178 GLN A O 1
ATOM 1476 N N . GLY A 1 179 ? -1.572 -6.331 0.426 1.00 55.12 179 GLY A N 1
ATOM 1477 C CA . GLY A 1 179 ? -0.954 -6.144 1.734 1.00 55.12 179 GLY A CA 1
ATOM 1478 C C . GLY A 1 179 ? -0.049 -4.927 1.885 1.00 55.12 179 GLY A C 1
ATOM 1479 O O . GLY A 1 179 ? 0.999 -5.058 2.513 1.00 55.12 179 GLY A O 1
ATOM 1480 N N . GLU A 1 180 ? -0.439 -3.758 1.374 1.00 44.16 180 GLU A N 1
ATOM 1481 C CA . GLU A 1 180 ? 0.063 -2.514 1.959 1.00 44.16 180 GLU A CA 1
ATOM 1482 C C . GLU A 1 180 ? -0.780 -2.233 3.209 1.00 44.16 180 GLU A C 1
ATOM 1484 O O . GLU A 1 180 ? -1.999 -2.064 3.158 1.00 44.16 180 GLU A O 1
ATOM 1489 N N . GLU A 1 181 ? -0.139 -2.308 4.374 1.00 51.84 181 GLU A N 1
ATOM 1490 C CA . GLU A 1 181 ? -0.687 -1.761 5.606 1.00 51.84 181 GLU A CA 1
ATOM 1491 C C . GLU A 1 181 ? -0.760 -0.253 5.361 1.00 51.84 181 GLU A C 1
ATOM 1493 O O . GLU A 1 181 ? 0.246 0.444 5.479 1.00 51.84 181 GLU A O 1
ATOM 1498 N N . GLU A 1 182 ? -1.911 0.216 4.868 1.00 55.31 182 GLU A N 1
ATOM 1499 C CA . GLU A 1 182 ? -2.154 1.621 4.566 1.00 55.31 182 GLU A CA 1
ATOM 1500 C C . GLU A 1 182 ? -1.777 2.396 5.829 1.00 55.31 182 GLU A C 1
ATOM 1502 O O . GLU A 1 182 ? -2.434 2.273 6.868 1.00 55.31 182 GLU A O 1
ATOM 1507 N N . LEU A 1 183 ? -0.638 3.098 5.786 1.00 52.75 183 LEU A N 1
ATOM 1508 C CA . LEU A 1 183 ? -0.163 3.921 6.889 1.00 52.75 183 LEU A CA 1
ATOM 1509 C C . LEU A 1 183 ? -1.136 5.090 6.987 1.00 52.75 183 LEU A C 1
ATOM 1511 O O . LEU A 1 183 ? -0.920 6.159 6.417 1.00 52.75 183 LEU A O 1
ATOM 1515 N N . LEU A 1 184 ? -2.254 4.832 7.664 1.00 59.75 184 LEU A N 1
ATOM 1516 C CA . LEU A 1 184 ? -3.278 5.802 7.988 1.00 59.75 184 LEU A CA 1
ATOM 1517 C C . LEU A 1 184 ? -2.563 7.014 8.573 1.00 59.75 184 LEU A C 1
ATOM 1519 O O . LEU A 1 184 ? -1.753 6.881 9.496 1.00 59.75 184 LEU A O 1
ATOM 1523 N N . SER A 1 185 ? -2.860 8.194 8.032 1.00 73.62 185 SER A N 1
ATOM 1524 C CA . SER A 1 185 ? -2.370 9.447 8.606 1.00 73.62 185 SER A CA 1
ATOM 1525 C C . SER A 1 185 ? -2.677 9.465 10.110 1.00 73.62 185 SER A C 1
ATOM 1527 O O . SER A 1 185 ? -3.718 8.950 10.528 1.00 73.62 185 SER A O 1
ATOM 1529 N N . GLU A 1 186 ? -1.807 10.051 10.938 1.00 73.44 186 GLU A N 1
ATOM 1530 C CA . GLU A 1 186 ? -1.997 10.088 12.399 1.00 73.44 186 GLU A CA 1
ATOM 1531 C C . GLU A 1 186 ? -3.382 10.634 12.798 1.00 73.44 186 GLU A C 1
ATOM 1533 O O . GLU A 1 186 ? -3.978 10.198 13.780 1.00 73.44 186 GLU A O 1
ATOM 1538 N N . ASP A 1 187 ? -3.951 11.539 12.001 1.00 74.75 187 ASP A N 1
ATOM 1539 C CA . ASP A 1 187 ? -5.303 12.053 12.226 1.00 74.75 187 ASP A CA 1
ATOM 1540 C C . ASP A 1 187 ? -6.398 11.013 11.929 1.00 74.75 187 ASP A C 1
ATOM 1542 O O . ASP A 1 187 ? -7.397 10.928 12.648 1.00 74.75 187 ASP A O 1
ATOM 1546 N N . GLN A 1 188 ? -6.208 10.185 10.899 1.00 76.06 188 GLN A N 1
ATOM 1547 C CA . GLN A 1 188 ? -7.142 9.114 10.539 1.00 76.06 188 GLN A CA 1
ATOM 1548 C C . GLN A 1 188 ? -7.123 7.997 11.584 1.00 76.06 188 GLN A C 1
ATOM 1550 O O . GLN A 1 188 ? -8.182 7.503 11.973 1.00 76.06 188 GLN A O 1
ATOM 1555 N N . SER A 1 189 ? -5.941 7.635 12.092 1.00 77.12 189 SER A N 1
ATOM 1556 C CA . SER A 1 189 ? -5.819 6.616 13.138 1.00 77.12 189 SER A CA 1
ATOM 1557 C C . SER A 1 189 ? -6.489 7.064 14.441 1.00 77.12 189 SER A C 1
ATOM 1559 O O . SER A 1 189 ? -7.225 6.288 15.051 1.00 77.12 189 SER A O 1
ATOM 1561 N N . ARG A 1 190 ? -6.348 8.340 14.824 1.00 82.25 190 ARG A N 1
ATOM 1562 C CA . ARG A 1 190 ? -7.045 8.912 15.989 1.00 82.25 190 ARG A CA 1
ATOM 1563 C C . ARG A 1 190 ? -8.562 8.931 15.813 1.00 82.25 190 ARG A C 1
ATOM 1565 O O . ARG A 1 190 ? -9.276 8.607 16.760 1.00 82.25 190 ARG A O 1
ATOM 1572 N N . HIS A 1 191 ? -9.056 9.266 14.621 1.00 86.38 191 HIS A N 1
ATOM 1573 C CA . HIS A 1 191 ? -10.493 9.240 14.336 1.00 86.38 191 HIS A CA 1
ATOM 1574 C C . HIS A 1 191 ? -11.066 7.820 14.450 1.00 86.38 191 HIS A C 1
ATOM 1576 O O . HIS A 1 191 ? -12.080 7.614 15.113 1.00 86.38 191 HIS A O 1
ATOM 1582 N N . LEU A 1 192 ? -10.377 6.826 13.883 1.00 84.62 192 LEU A N 1
ATOM 1583 C CA . LEU A 1 192 ? -10.783 5.420 13.952 1.00 84.62 192 LEU A CA 1
ATOM 1584 C C . LEU A 1 192 ? -10.807 4.888 15.389 1.00 84.62 192 LEU A C 1
ATOM 1586 O O . LEU A 1 192 ? -11.738 4.175 15.761 1.00 84.62 192 LEU A O 1
ATOM 1590 N N . LEU A 1 193 ? -9.820 5.250 16.215 1.00 86.75 193 LEU A N 1
ATOM 1591 C CA . LEU A 1 193 ? -9.806 4.893 17.638 1.00 86.75 193 LEU A CA 1
ATOM 1592 C C . LEU A 1 193 ? -10.973 5.533 18.399 1.00 86.75 193 LEU A C 1
ATOM 1594 O O . LEU A 1 193 ? -11.613 4.877 19.221 1.00 86.75 193 LEU A O 1
ATOM 1598 N N . GLN A 1 194 ? -11.289 6.795 18.107 1.00 89.06 194 GLN A N 1
ATOM 1599 C CA . GLN A 1 194 ? -12.421 7.474 18.731 1.00 89.06 194 GLN A CA 1
ATOM 1600 C C . GLN A 1 194 ? -13.752 6.820 18.336 1.00 89.06 194 GLN A C 1
ATOM 1602 O O . GLN A 1 194 ? -14.602 6.588 19.197 1.00 89.06 194 GLN A O 1
ATOM 1607 N N . ASP A 1 195 ? -13.924 6.474 17.061 1.00 89.44 195 ASP A N 1
ATOM 1608 C CA . ASP A 1 195 ? -15.107 5.765 16.566 1.00 89.44 195 ASP A CA 1
ATOM 1609 C C . ASP A 1 195 ? -15.248 4.377 17.194 1.00 89.44 195 ASP A C 1
ATOM 1611 O O . ASP A 1 195 ? -16.354 3.972 17.556 1.00 89.44 195 ASP A O 1
ATOM 1615 N N . PHE A 1 196 ? -14.129 3.681 17.394 1.00 91.00 196 PHE A N 1
ATOM 1616 C CA . PHE A 1 196 ? -14.069 2.394 18.080 1.00 91.00 196 PHE A CA 1
ATOM 1617 C C . PHE A 1 196 ? -14.577 2.487 19.521 1.00 91.00 196 PHE A C 1
ATOM 1619 O O . PHE A 1 196 ? -15.468 1.733 19.921 1.00 91.00 196 PHE A O 1
ATOM 1626 N N . ILE A 1 197 ? -14.079 3.460 20.288 1.00 90.12 197 ILE A N 1
ATOM 1627 C CA . ILE A 1 197 ? -14.519 3.703 21.669 1.00 90.12 197 ILE A CA 1
ATOM 1628 C C . ILE A 1 197 ? -16.003 4.082 21.698 1.00 90.12 197 ILE A C 1
ATOM 1630 O O . ILE A 1 197 ? -16.777 3.514 22.472 1.00 90.12 197 ILE A O 1
ATOM 1634 N N . ASN A 1 198 ? -16.419 4.997 20.819 1.00 90.38 198 ASN A N 1
ATOM 1635 C CA . ASN A 1 198 ? -17.804 5.448 20.726 1.00 90.38 198 ASN A CA 1
ATOM 1636 C C . ASN A 1 198 ? -18.748 4.285 20.399 1.00 90.38 198 ASN A C 1
ATOM 1638 O O . ASN A 1 198 ? -19.836 4.187 20.966 1.00 90.38 198 ASN A O 1
ATOM 1642 N N . TYR A 1 199 ? -18.355 3.395 19.487 1.00 90.31 199 TYR A N 1
ATOM 1643 C CA . TYR A 1 199 ? -19.163 2.239 19.122 1.00 90.31 199 TYR A CA 1
ATOM 1644 C C . TYR A 1 199 ? -19.393 1.313 20.319 1.00 90.31 199 TYR A C 1
ATOM 1646 O O . TYR A 1 199 ? -20.540 0.949 20.600 1.00 90.31 199 TYR A O 1
ATOM 1654 N N . ILE A 1 200 ? -18.329 1.001 21.064 1.00 89.19 200 ILE A N 1
ATOM 1655 C CA . ILE A 1 200 ? -18.408 0.165 22.265 1.00 89.19 200 ILE A CA 1
ATOM 1656 C C . ILE A 1 200 ? -19.304 0.813 23.328 1.00 89.19 200 ILE A C 1
ATOM 1658 O O . ILE A 1 200 ? -20.202 0.161 23.861 1.00 89.19 200 ILE A O 1
ATOM 1662 N N . GLN A 1 201 ? -19.108 2.103 23.608 1.00 87.25 201 GLN A N 1
ATOM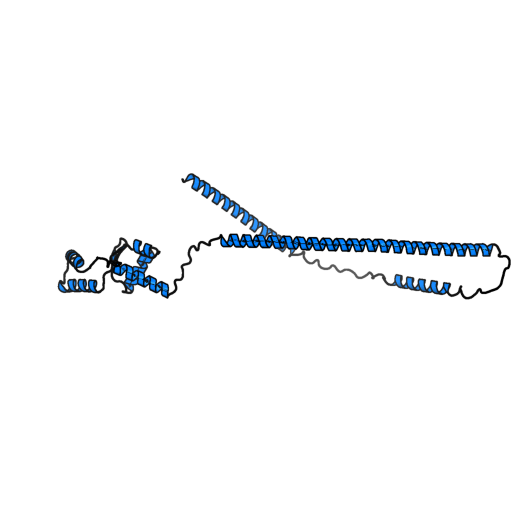 1663 C CA . GLN A 1 201 ? -19.881 2.823 24.625 1.00 87.25 201 GLN A CA 1
ATOM 1664 C C . GLN A 1 201 ? -21.375 2.923 24.276 1.00 87.25 201 GLN A C 1
ATOM 1666 O O . GLN A 1 201 ? -22.224 2.827 25.161 1.00 87.25 201 GLN A O 1
ATOM 1671 N N . ASN A 1 202 ? -21.716 3.082 22.993 1.00 87.44 202 ASN A N 1
ATOM 1672 C CA . ASN A 1 202 ? -23.107 3.216 22.548 1.00 87.44 202 ASN A CA 1
ATOM 1673 C C . ASN A 1 202 ? -23.879 1.893 22.586 1.00 87.44 202 ASN A C 1
ATOM 1675 O O . ASN A 1 202 ? -25.053 1.863 22.962 1.00 87.44 202 ASN A O 1
ATOM 1679 N N . SER A 1 203 ? -23.231 0.809 22.158 1.00 85.62 203 SER A N 1
ATOM 1680 C CA . SER A 1 203 ? -23.834 -0.526 22.091 1.00 85.62 203 SER A CA 1
ATOM 1681 C C . SER A 1 203 ? -23.869 -1.218 23.455 1.00 85.62 203 SER A C 1
ATOM 1683 O O . SER A 1 203 ? -24.740 -2.059 23.676 1.00 85.62 203 SER A O 1
ATOM 1685 N N . LYS A 1 204 ? -22.973 -0.832 24.378 1.00 85.69 204 LYS A N 1
ATOM 1686 C CA . LYS A 1 204 ? -22.734 -1.381 25.725 1.00 85.69 204 LYS A CA 1
ATOM 1687 C C . LYS A 1 204 ? -22.345 -2.852 25.794 1.00 85.69 204 LYS A C 1
ATOM 1689 O O . LYS A 1 204 ? -21.511 -3.221 26.614 1.00 85.69 204 LYS A O 1
ATOM 1694 N N . VAL A 1 205 ? -22.943 -3.691 24.961 1.00 88.75 205 VAL A N 1
ATOM 1695 C CA . VAL A 1 205 ? -22.713 -5.126 24.872 1.00 88.75 205 VAL A CA 1
ATOM 1696 C C . VAL A 1 205 ? -22.274 -5.447 23.450 1.00 88.75 205 VAL A C 1
ATOM 1698 O O . VAL A 1 205 ? -23.062 -5.319 22.516 1.00 88.75 205 VAL A O 1
ATOM 1701 N N . VAL A 1 206 ? -21.025 -5.883 23.295 1.00 90.88 206 VAL A N 1
ATOM 1702 C CA . VAL A 1 206 ? -20.383 -6.088 21.989 1.00 90.88 206 VAL A CA 1
ATOM 1703 C C . VAL A 1 206 ? -19.776 -7.480 21.907 1.00 90.88 206 VAL A C 1
ATOM 1705 O O . VAL A 1 206 ? -19.130 -7.933 22.851 1.00 90.88 206 VAL A O 1
ATOM 1708 N N . LEU A 1 207 ? -19.960 -8.161 20.777 1.00 92.00 207 LEU A N 1
ATOM 1709 C CA . LEU A 1 207 ? -19.163 -9.337 20.435 1.00 92.00 207 LEU A CA 1
ATOM 1710 C C . LEU A 1 207 ? -17.881 -8.870 19.745 1.00 92.00 207 LEU A C 1
ATOM 1712 O O . LEU A 1 207 ? -17.924 -8.058 18.821 1.00 92.00 207 LEU A O 1
ATOM 1716 N N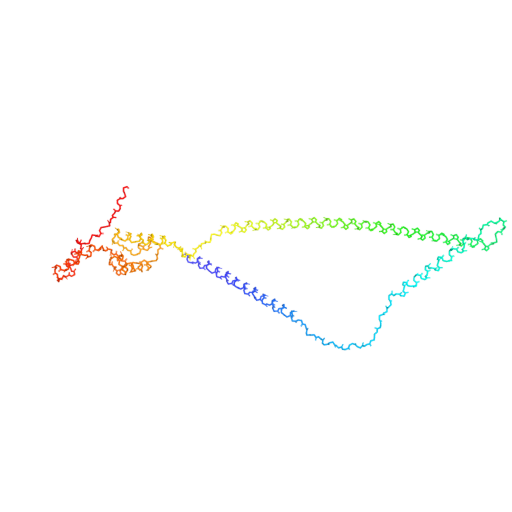 . LEU A 1 208 ? -16.736 -9.385 20.187 1.00 90.75 208 LEU A N 1
ATOM 1717 C CA . LEU A 1 208 ? -15.432 -8.979 19.656 1.00 90.75 208 LEU A CA 1
ATOM 1718 C C . LEU A 1 208 ? -15.270 -9.359 18.177 1.00 90.75 208 LEU A C 1
ATOM 1720 O O . LEU A 1 208 ? -14.582 -8.655 17.448 1.00 90.75 208 LEU A O 1
ATOM 1724 N N . GLU A 1 209 ? -15.948 -10.414 17.719 1.00 90.88 209 GLU A N 1
ATOM 1725 C CA . GLU A 1 209 ? -16.018 -10.802 16.302 1.00 90.88 209 GLU A CA 1
ATOM 1726 C C . GLU A 1 209 ? -16.770 -9.772 15.445 1.00 90.88 209 GLU A C 1
ATOM 1728 O O . GLU A 1 209 ? -16.298 -9.400 14.368 1.00 90.88 209 GLU A O 1
ATOM 1733 N N . ASP A 1 210 ? -17.908 -9.268 15.932 1.00 90.56 210 ASP A N 1
ATOM 1734 C CA . ASP A 1 210 ? -18.704 -8.254 15.227 1.00 90.56 210 ASP A CA 1
ATOM 1735 C C . ASP A 1 210 ? -17.940 -6.934 15.141 1.00 90.56 210 ASP A C 1
ATOM 1737 O O . ASP A 1 210 ? -17.913 -6.279 14.100 1.00 90.56 210 ASP A O 1
ATOM 1741 N N . LEU A 1 211 ? -17.266 -6.564 16.229 1.00 90.69 211 LEU A N 1
ATOM 1742 C CA . LEU A 1 211 ? -16.439 -5.369 16.273 1.00 90.69 211 LEU A CA 1
ATOM 1743 C C . LEU A 1 211 ? -15.202 -5.505 15.374 1.00 90.69 211 LEU A C 1
ATOM 1745 O O . LEU A 1 211 ? -14.882 -4.576 14.639 1.00 90.69 211 LEU A O 1
ATOM 1749 N N . ALA A 1 212 ? -14.559 -6.671 15.328 1.00 90.38 212 ALA A N 1
ATOM 1750 C CA . ALA A 1 212 ? -13.488 -6.926 14.370 1.00 90.38 212 ALA A CA 1
ATOM 1751 C C . ALA A 1 212 ? -13.981 -6.796 12.917 1.00 90.38 212 ALA A C 1
ATOM 1753 O O . ALA A 1 212 ? -13.343 -6.129 12.103 1.00 90.38 212 ALA A O 1
ATOM 1754 N N . SER A 1 213 ? -15.162 -7.351 12.627 1.00 90.25 213 SER A N 1
ATOM 1755 C CA . SER A 1 213 ? -15.793 -7.291 11.304 1.00 90.25 213 SER A CA 1
ATOM 1756 C C . SER A 1 213 ? -16.161 -5.864 10.892 1.00 90.25 213 SER A C 1
ATOM 1758 O O . SER A 1 213 ? -15.967 -5.487 9.740 1.00 90.25 213 SER A O 1
ATOM 1760 N N . GLN A 1 214 ? -16.653 -5.045 11.824 1.00 88.12 214 GLN A N 1
ATOM 1761 C CA . GLN A 1 214 ? -17.049 -3.663 11.550 1.00 88.12 214 GLN A CA 1
ATOM 1762 C C . GLN A 1 214 ? -15.865 -2.747 11.228 1.00 88.12 214 GLN A C 1
ATOM 1764 O O . GLN A 1 214 ? -16.000 -1.847 10.401 1.00 88.12 214 GLN A O 1
ATOM 1769 N N . PHE A 1 215 ? -14.718 -2.973 11.869 1.00 88.06 215 PHE A N 1
ATOM 1770 C CA . PHE A 1 215 ? -13.501 -2.189 11.648 1.00 88.06 215 PHE A CA 1
ATOM 1771 C C . PHE A 1 215 ? -12.492 -2.885 10.718 1.00 88.06 215 PHE A C 1
ATOM 1773 O O . PHE A 1 215 ? -11.366 -2.412 10.582 1.00 88.06 215 PHE A O 1
ATOM 1780 N N . GLY A 1 216 ? -12.876 -4.001 10.086 1.00 87.75 216 GLY A N 1
ATOM 1781 C CA . GLY A 1 216 ? -12.049 -4.711 9.108 1.00 87.75 216 GLY A CA 1
ATOM 1782 C C . GLY A 1 216 ? -10.726 -5.253 9.659 1.00 87.75 216 GLY A C 1
ATOM 1783 O O . GLY A 1 216 ? -9.758 -5.357 8.913 1.00 87.75 216 GLY A O 1
ATOM 1784 N N . MET A 1 217 ? -10.659 -5.585 10.951 1.00 89.50 217 MET A N 1
ATOM 1785 C CA . MET A 1 217 ? -9.450 -6.110 11.602 1.00 89.50 217 MET A CA 1
ATOM 1786 C C . MET A 1 217 ? -9.624 -7.566 12.029 1.00 89.50 217 MET A C 1
ATOM 1788 O O . MET A 1 217 ? -10.731 -8.104 12.025 1.00 89.50 217 MET A O 1
ATOM 1792 N N . ARG A 1 218 ? -8.533 -8.235 12.416 1.00 90.94 218 ARG A N 1
ATOM 1793 C CA . ARG A 1 218 ? -8.634 -9.593 12.965 1.00 90.94 218 ARG A CA 1
ATOM 1794 C C . ARG A 1 218 ? -9.232 -9.539 14.368 1.00 90.94 218 ARG A C 1
ATOM 1796 O O . ARG A 1 218 ? -8.966 -8.611 15.129 1.00 90.94 218 ARG A O 1
ATOM 1803 N N . THR A 1 219 ? -9.965 -10.582 14.753 1.00 90.31 219 THR A N 1
ATOM 1804 C CA . THR A 1 219 ? -10.543 -10.697 16.104 1.00 90.31 219 THR A CA 1
ATOM 1805 C C . THR A 1 219 ? -9.482 -10.584 17.197 1.00 90.31 219 THR A C 1
ATOM 1807 O O . THR A 1 219 ? -9.723 -9.958 18.225 1.00 90.31 219 THR A O 1
ATOM 1810 N N . GLN A 1 220 ? -8.284 -11.127 16.962 1.00 91.25 220 GLN A N 1
ATOM 1811 C CA . GLN A 1 220 ? -7.177 -11.021 17.911 1.00 91.25 220 GLN A CA 1
ATOM 1812 C C . GLN A 1 220 ? -6.714 -9.570 18.102 1.00 91.25 220 GLN A C 1
ATOM 1814 O O . GLN A 1 220 ? -6.491 -9.152 19.234 1.00 91.25 220 GLN A O 1
ATOM 1819 N N . ASP A 1 221 ? -6.647 -8.795 17.019 1.00 92.12 221 ASP A N 1
ATOM 1820 C CA . ASP A 1 221 ? -6.229 -7.390 17.055 1.00 92.12 221 ASP A CA 1
ATOM 1821 C C . ASP A 1 221 ? -7.281 -6.535 17.769 1.00 92.12 221 ASP A C 1
ATOM 1823 O O . ASP A 1 221 ? -6.946 -5.663 18.567 1.00 92.12 221 ASP A O 1
ATOM 1827 N N . ALA A 1 222 ? -8.564 -6.834 17.549 1.00 91.12 222 ALA A N 1
ATOM 1828 C CA . ALA A 1 222 ? -9.663 -6.231 18.293 1.00 91.12 222 ALA A CA 1
ATOM 1829 C C . ALA A 1 222 ? -9.575 -6.524 19.801 1.00 91.12 222 ALA A C 1
ATOM 1831 O O . ALA A 1 222 ? -9.753 -5.612 20.610 1.00 91.12 222 ALA A O 1
ATOM 1832 N N . ILE A 1 223 ? -9.267 -7.771 20.189 1.00 91.06 223 ILE A N 1
ATOM 1833 C CA . ILE A 1 223 ? -9.059 -8.153 21.595 1.00 91.06 223 ILE A CA 1
ATOM 1834 C C . ILE A 1 223 ? -7.896 -7.356 22.190 1.00 91.06 223 ILE A C 1
ATOM 1836 O O . ILE A 1 223 ? -8.060 -6.761 23.255 1.00 91.06 223 ILE A O 1
ATOM 1840 N N . SER A 1 224 ? -6.750 -7.313 21.506 1.00 92.81 224 SER A N 1
ATOM 1841 C CA . SER A 1 224 ? -5.574 -6.565 21.960 1.00 92.81 224 SER A CA 1
ATOM 1842 C C . SER A 1 224 ? -5.885 -5.081 22.140 1.00 92.81 224 SER A C 1
ATOM 1844 O O . SER A 1 224 ? -5.656 -4.552 23.220 1.00 92.81 224 SER A O 1
ATOM 1846 N N . ARG A 1 225 ? -6.538 -4.435 21.166 1.00 90.88 225 ARG A N 1
ATOM 1847 C CA . ARG A 1 225 ? -6.928 -3.020 21.281 1.00 90.88 225 ARG A CA 1
ATOM 1848 C C . ARG A 1 225 ? -7.863 -2.753 22.456 1.00 90.88 225 ARG A C 1
ATOM 1850 O O . ARG A 1 225 ? -7.704 -1.752 23.145 1.00 90.88 225 ARG A O 1
ATOM 1857 N N . VAL A 1 226 ? -8.837 -3.628 22.712 1.00 90.94 226 VAL A N 1
ATOM 1858 C CA . VAL A 1 226 ? -9.714 -3.489 23.888 1.00 90.94 226 VAL A CA 1
ATOM 1859 C C . VAL A 1 226 ? -8.916 -3.640 25.186 1.00 90.94 226 VAL A C 1
ATOM 1861 O O . VAL A 1 226 ? -9.155 -2.886 26.125 1.00 90.94 226 VAL A O 1
ATOM 1864 N N . GLN A 1 227 ? -7.962 -4.574 25.251 1.00 91.31 227 GLN A N 1
ATOM 1865 C CA . GLN A 1 227 ? -7.083 -4.739 26.416 1.00 91.31 227 GLN A CA 1
ATOM 1866 C C . GLN A 1 227 ? -6.192 -3.515 26.647 1.00 91.31 227 GLN A C 1
ATOM 1868 O O . GLN A 1 227 ? -6.069 -3.075 27.789 1.00 91.31 227 GLN A O 1
ATOM 1873 N N . ASP A 1 228 ? -5.643 -2.934 25.584 1.00 92.44 228 ASP A N 1
ATOM 1874 C CA . ASP A 1 228 ? -4.831 -1.720 25.659 1.00 92.44 228 ASP A CA 1
ATOM 1875 C C . ASP A 1 228 ? -5.670 -0.534 26.159 1.00 92.44 228 ASP A C 1
ATOM 1877 O O . ASP A 1 228 ? -5.287 0.145 27.109 1.00 92.44 228 ASP A O 1
ATOM 1881 N N . LEU A 1 229 ? -6.885 -0.358 25.628 1.00 90.56 229 LEU A N 1
ATOM 1882 C CA . LEU A 1 229 ? -7.817 0.686 26.076 1.00 90.56 229 LEU A CA 1
ATOM 1883 C C . LEU A 1 229 ? -8.274 0.511 27.535 1.00 90.56 229 LEU A C 1
ATOM 1885 O O . LEU A 1 229 ? -8.539 1.504 28.219 1.00 90.56 229 LEU A O 1
ATOM 1889 N N . LEU A 1 230 ? -8.373 -0.733 28.017 1.00 90.25 230 LEU A N 1
ATOM 1890 C CA . LEU A 1 230 ? -8.630 -1.045 29.428 1.00 90.25 230 LEU A CA 1
ATOM 1891 C C . LEU A 1 230 ? -7.414 -0.716 30.305 1.00 90.25 230 LEU A C 1
ATOM 1893 O O . LEU A 1 230 ? -7.584 -0.217 31.416 1.00 90.25 230 LEU A O 1
ATOM 1897 N N . ALA A 1 231 ? -6.197 -0.981 29.820 1.00 90.50 231 ALA A N 1
ATOM 1898 C CA . ALA A 1 231 ? -4.955 -0.684 30.531 1.00 90.50 231 ALA A CA 1
ATOM 1899 C C . ALA A 1 231 ? -4.690 0.827 30.632 1.00 90.50 231 ALA A C 1
ATOM 1901 O O . ALA A 1 231 ? -4.231 1.304 31.669 1.00 90.50 231 ALA A O 1
ATOM 1902 N N . GLU A 1 232 ? -5.029 1.582 29.586 1.00 89.19 232 GLU A N 1
ATOM 1903 C CA . GLU A 1 232 ? -4.993 3.048 29.573 1.00 89.19 232 GLU A CA 1
ATOM 1904 C C . GLU A 1 232 ? -6.082 3.678 30.457 1.00 89.19 232 GLU A C 1
ATOM 1906 O O . GLU A 1 232 ? -5.971 4.839 30.851 1.00 89.19 232 GLU A O 1
ATOM 1911 N N . GLY A 1 233 ? -7.138 2.925 30.785 1.00 85.06 233 GLY A N 1
ATOM 1912 C CA . GLY A 1 233 ? -8.286 3.407 31.555 1.00 85.06 233 GLY A CA 1
ATOM 1913 C C . GLY A 1 233 ? -9.244 4.297 30.757 1.00 85.06 233 GLY A C 1
ATOM 1914 O O . GLY A 1 233 ? -10.153 4.889 31.337 1.00 85.06 233 GLY A O 1
ATOM 1915 N N . THR A 1 234 ? -9.069 4.385 29.435 1.00 87.12 234 THR A N 1
ATOM 1916 C CA . THR A 1 234 ? -9.982 5.109 28.537 1.00 87.12 234 THR A CA 1
ATOM 1917 C C . THR A 1 234 ? -11.310 4.365 28.386 1.00 87.12 234 THR A C 1
ATOM 1919 O O . THR A 1 234 ? -12.374 4.977 28.267 1.00 87.12 234 THR A O 1
ATOM 1922 N N . LEU A 1 235 ? -11.259 3.031 28.412 1.00 89.31 235 LEU A N 1
ATOM 1923 C CA . LEU A 1 235 ? -12.424 2.160 28.403 1.00 89.31 235 LEU A CA 1
ATOM 1924 C C . LEU A 1 235 ? -12.489 1.403 29.730 1.00 89.31 235 LEU A C 1
ATOM 1926 O O . LEU A 1 235 ? -11.481 0.912 30.226 1.00 89.31 235 LEU A O 1
ATOM 1930 N N . THR A 1 236 ? -13.685 1.266 30.289 1.00 89.69 236 THR A N 1
ATOM 1931 C CA . THR A 1 236 ? -13.940 0.455 31.482 1.00 89.69 236 THR A CA 1
ATOM 1932 C C . THR A 1 236 ? -14.987 -0.597 31.155 1.00 89.69 236 THR A C 1
ATOM 1934 O O . THR A 1 236 ? -16.003 -0.313 30.519 1.00 89.69 236 THR A O 1
ATOM 1937 N N . GLY A 1 237 ? -14.740 -1.843 31.550 1.00 89.56 237 GLY A N 1
ATOM 1938 C CA . GLY A 1 237 ? -15.650 -2.935 31.236 1.00 89.56 237 GLY A CA 1
ATOM 1939 C C . GLY A 1 237 ? -15.126 -4.305 31.627 1.00 89.56 237 GLY A C 1
ATOM 1940 O O . GLY A 1 237 ? -14.043 -4.441 32.195 1.00 89.56 237 GLY A O 1
ATOM 1941 N N . VAL A 1 238 ? -15.928 -5.321 31.325 1.00 88.56 238 VAL A N 1
ATOM 1942 C CA . VAL A 1 238 ? -15.632 -6.726 31.615 1.00 88.56 238 VAL A CA 1
ATOM 1943 C C . VAL A 1 238 ? -15.685 -7.525 30.321 1.00 88.56 238 VAL A C 1
ATOM 1945 O O . VAL A 1 238 ? -16.620 -7.387 29.530 1.00 88.56 238 VAL A O 1
ATOM 1948 N N . MET A 1 239 ? -14.672 -8.364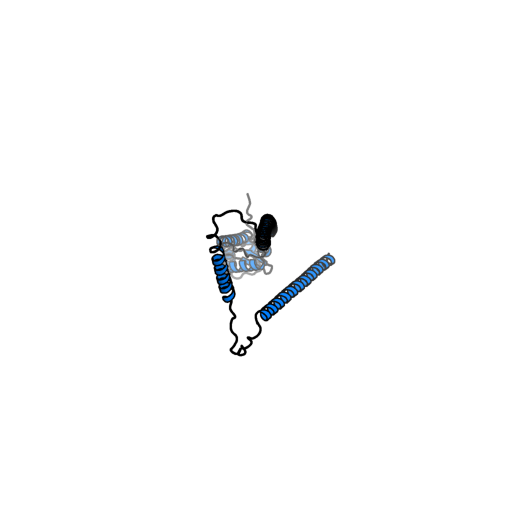 30.120 1.00 88.81 239 MET A N 1
ATOM 1949 C CA . MET A 1 239 ? -14.573 -9.287 28.996 1.00 88.81 239 MET A CA 1
ATOM 1950 C C . MET A 1 239 ? -14.883 -10.708 29.470 1.00 88.81 239 MET A C 1
ATOM 1952 O O . MET A 1 239 ? -14.343 -11.152 30.482 1.00 88.81 239 MET A O 1
ATOM 1956 N N . ASP A 1 240 ? -15.756 -11.397 28.745 1.00 87.62 240 ASP A N 1
ATOM 1957 C CA . ASP A 1 240 ? -16.058 -12.814 28.928 1.00 87.62 240 ASP A CA 1
ATOM 1958 C C . ASP A 1 240 ? -15.067 -13.677 28.134 1.00 87.62 240 ASP A C 1
ATOM 1960 O O . ASP A 1 240 ? -14.594 -13.271 27.067 1.00 87.62 240 ASP A O 1
ATOM 1964 N N . ASP A 1 241 ? -14.801 -14.895 28.603 1.00 81.12 241 ASP A N 1
ATOM 1965 C CA . ASP A 1 241 ? -13.907 -15.851 27.928 1.00 81.12 241 ASP A CA 1
ATOM 1966 C C . ASP A 1 241 ? -14.439 -16.295 26.550 1.00 81.12 241 ASP A C 1
ATOM 1968 O O . ASP A 1 241 ? -13.692 -16.792 25.707 1.00 81.12 241 ASP A O 1
ATOM 1972 N N . ARG A 1 242 ? -15.725 -16.035 26.294 1.00 79.69 242 ARG A N 1
ATOM 1973 C CA . ARG A 1 242 ? -16.441 -16.299 25.037 1.00 79.69 242 ARG A CA 1
ATOM 1974 C C . ARG A 1 242 ? -16.331 -15.186 23.994 1.00 79.69 242 ARG A C 1
ATOM 1976 O O . ARG A 1 242 ? -17.019 -15.254 22.981 1.00 79.69 242 ARG A O 1
ATOM 1983 N N . GLY A 1 243 ? -15.536 -14.143 24.239 1.00 84.12 243 GLY A N 1
ATOM 1984 C CA . GLY A 1 243 ? -15.366 -13.035 23.291 1.00 84.12 243 GLY A CA 1
ATOM 1985 C C . GLY A 1 243 ? -16.492 -11.997 23.329 1.00 84.12 243 GLY A C 1
ATOM 1986 O O . GLY A 1 243 ? -16.758 -11.324 22.334 1.00 84.12 243 GLY A O 1
ATOM 1987 N N . LYS A 1 244 ? -17.164 -11.857 24.477 1.00 90.81 244 LYS A N 1
ATOM 1988 C CA . LYS A 1 244 ? -18.175 -10.822 24.721 1.00 90.81 244 LYS A CA 1
ATOM 1989 C C . LYS A 1 244 ? -17.593 -9.734 25.613 1.00 90.81 244 LYS A C 1
ATOM 1991 O O . LYS A 1 244 ? -17.046 -10.036 26.666 1.00 90.81 244 LYS A O 1
ATOM 1996 N N . PHE A 1 245 ? -17.745 -8.478 25.223 1.00 91.56 245 PHE A N 1
ATOM 1997 C CA . PHE A 1 245 ? -17.331 -7.328 26.015 1.00 91.56 245 PHE A CA 1
ATOM 1998 C C . PHE A 1 245 ? -18.550 -6.536 26.488 1.00 91.56 245 PHE A C 1
ATOM 2000 O O . PHE A 1 245 ? -19.473 -6.270 25.715 1.00 91.56 245 PHE A O 1
ATOM 2007 N N . ILE A 1 246 ? -18.554 -6.167 27.767 1.00 89.75 246 ILE A N 1
ATOM 2008 C CA . ILE A 1 246 ? -19.565 -5.297 28.366 1.00 89.75 246 ILE A CA 1
ATOM 2009 C C . ILE A 1 246 ? -18.864 -4.038 28.859 1.00 89.75 246 ILE A C 1
ATOM 2011 O O . ILE A 1 246 ? -18.067 -4.103 29.796 1.00 89.75 246 ILE A O 1
ATOM 2015 N N . SER A 1 247 ? -19.175 -2.896 28.250 1.00 90.31 247 SER A N 1
ATOM 2016 C CA . SER A 1 247 ? -18.687 -1.604 28.725 1.00 90.31 247 SER A CA 1
ATOM 2017 C C . SER A 1 247 ? -19.498 -1.157 29.935 1.00 90.31 247 SER A C 1
ATOM 2019 O O . SER A 1 247 ? -20.730 -1.177 29.896 1.00 90.31 247 SER A O 1
ATOM 2021 N N . ILE A 1 248 ? -18.810 -0.709 30.976 1.00 88.69 248 ILE A N 1
ATOM 2022 C CA . ILE A 1 248 ? -19.405 -0.190 32.207 1.00 88.69 248 ILE A CA 1
ATOM 2023 C C . ILE A 1 248 ? -18.927 1.245 32.342 1.00 88.69 248 ILE A C 1
ATOM 2025 O O . ILE A 1 248 ? -17.722 1.483 32.277 1.00 88.69 248 ILE A O 1
ATOM 2029 N N . THR A 1 249 ? -19.828 2.207 32.517 1.00 87.69 249 THR A N 1
ATOM 2030 C CA . THR A 1 249 ? -19.398 3.599 32.702 1.00 87.69 249 THR A CA 1
ATOM 2031 C C . THR A 1 249 ? -18.767 3.791 34.089 1.00 87.69 249 THR A C 1
ATOM 2033 O O . THR A 1 249 ? -19.092 3.053 35.024 1.00 87.69 249 THR A O 1
ATOM 2036 N N . PRO A 1 250 ? -17.888 4.792 34.278 1.00 86.69 250 PRO A N 1
ATOM 2037 C CA . PRO A 1 250 ? -17.337 5.100 35.600 1.00 86.69 250 PRO A CA 1
ATOM 2038 C C . PRO A 1 250 ? -18.426 5.337 36.659 1.00 86.69 250 PRO A C 1
ATOM 2040 O O . PRO A 1 250 ? -18.305 4.875 37.788 1.00 86.69 250 PRO A O 1
ATOM 2043 N N . GLU A 1 251 ? -19.536 5.969 36.271 1.00 87.44 251 GLU A N 1
ATOM 2044 C CA . GLU A 1 251 ? -20.693 6.218 37.141 1.00 87.44 251 GLU A CA 1
ATOM 2045 C C . GLU A 1 251 ? -21.390 4.921 37.593 1.00 87.44 251 GLU A C 1
ATOM 2047 O O . GLU A 1 251 ? -21.792 4.782 38.753 1.00 87.44 251 GLU A O 1
ATOM 2052 N N . GLU A 1 252 ? -21.521 3.944 36.690 1.00 86.94 252 GLU A N 1
ATOM 2053 C CA . GLU A 1 252 ? -22.077 2.624 37.007 1.00 86.94 252 GLU A CA 1
ATOM 2054 C C . GLU A 1 252 ? -21.142 1.852 37.944 1.00 86.94 252 GLU A C 1
ATOM 2056 O O . GLU A 1 252 ? -21.592 1.230 38.910 1.00 86.94 252 GLU A O 1
ATOM 2061 N N . LEU A 1 253 ? -19.831 1.945 37.711 1.00 88.00 253 LEU A N 1
ATOM 2062 C CA . LEU A 1 253 ? -18.815 1.322 38.554 1.00 88.00 253 LEU A CA 1
ATOM 2063 C C . LEU A 1 253 ? -18.815 1.921 39.969 1.00 88.00 253 LEU A C 1
ATOM 2065 O O . LEU A 1 253 ? -18.786 1.175 40.952 1.00 88.00 253 LEU A O 1
ATOM 2069 N N . ASP A 1 254 ? -18.937 3.243 40.087 1.00 89.88 254 ASP A N 1
ATOM 2070 C CA . ASP A 1 254 ? -19.066 3.940 41.368 1.00 89.88 254 ASP A CA 1
ATOM 2071 C C . ASP A 1 254 ? -20.349 3.552 42.109 1.00 89.88 254 ASP A C 1
ATOM 2073 O O . ASP A 1 254 ? -20.325 3.337 43.324 1.00 89.88 254 ASP A O 1
ATOM 2077 N N . SER A 1 255 ? -21.460 3.396 41.390 1.00 88.94 255 SER A N 1
ATOM 2078 C CA . SER A 1 255 ? -22.738 2.958 41.960 1.00 88.94 255 SER A CA 1
ATOM 2079 C C . SER A 1 255 ? -22.640 1.541 42.541 1.00 88.94 255 SER A C 1
ATOM 2081 O O . SER A 1 255 ? -23.095 1.282 43.661 1.00 88.94 255 SER A O 1
ATOM 2083 N N . VAL A 1 256 ? -21.965 0.629 41.832 1.00 87.62 256 VAL A N 1
ATOM 2084 C CA . VAL A 1 256 ? -21.667 -0.723 42.330 1.00 87.62 256 VAL A CA 1
ATOM 2085 C C . VAL A 1 256 ? -20.713 -0.672 43.529 1.00 87.62 256 VAL A C 1
ATOM 2087 O O . VAL A 1 256 ? -20.943 -1.355 44.531 1.00 87.62 256 VAL A O 1
ATOM 2090 N N . ALA A 1 257 ? -19.678 0.171 43.494 1.00 89.38 257 ALA A N 1
ATOM 2091 C CA . ALA A 1 257 ? -18.746 0.331 44.608 1.00 89.38 257 ALA A CA 1
ATOM 2092 C C . ALA A 1 257 ? -19.437 0.876 45.871 1.00 89.38 257 ALA A C 1
ATOM 2094 O O . ALA A 1 257 ? -19.177 0.394 46.977 1.00 89.38 257 ALA A O 1
ATOM 2095 N N . GLN A 1 258 ? -20.344 1.846 45.727 1.00 90.44 258 GLN A N 1
ATOM 2096 C CA . GLN A 1 258 ? -21.151 2.374 46.829 1.00 90.44 258 GLN A CA 1
ATOM 2097 C C . GLN A 1 258 ? -22.053 1.295 47.429 1.00 90.44 258 GLN A C 1
ATOM 2099 O O . GLN A 1 258 ? -22.104 1.157 48.652 1.00 90.44 258 GLN A O 1
ATOM 2104 N N . PHE A 1 259 ? -22.701 0.485 46.590 1.00 88.56 259 PHE A N 1
ATOM 2105 C CA . PHE A 1 259 ? -23.526 -0.634 47.037 1.00 88.56 259 PHE A CA 1
ATOM 2106 C C . PHE A 1 259 ? -22.728 -1.655 47.866 1.00 88.56 259 PHE A C 1
ATOM 2108 O O . PHE A 1 259 ? -23.167 -2.056 48.949 1.00 88.56 259 PHE A O 1
ATOM 2115 N N . ILE A 1 260 ? -21.522 -2.020 47.413 1.00 90.00 260 ILE A N 1
ATOM 2116 C CA . ILE A 1 260 ? -20.630 -2.929 48.150 1.00 90.00 260 ILE A CA 1
ATOM 2117 C C . ILE A 1 260 ? -20.208 -2.307 49.487 1.00 90.00 260 ILE A C 1
ATOM 2119 O O . ILE A 1 260 ? -20.273 -2.970 50.522 1.00 90.00 260 ILE A O 1
ATOM 2123 N N . ARG A 1 261 ? -19.821 -1.024 49.500 1.00 90.88 261 ARG A N 1
ATOM 2124 C CA . ARG A 1 261 ? -19.394 -0.325 50.726 1.00 90.88 261 ARG A CA 1
ATOM 2125 C C . ARG A 1 261 ? -20.516 -0.209 51.759 1.00 90.88 261 ARG A C 1
ATOM 2127 O O . ARG A 1 261 ? -20.248 -0.363 52.946 1.00 90.88 261 ARG A O 1
ATOM 2134 N N . GLN A 1 262 ? -21.753 0.042 51.327 1.00 89.62 262 GLN A N 1
ATOM 2135 C CA . GLN A 1 262 ? -22.903 0.189 52.226 1.00 89.62 262 GLN A CA 1
ATOM 2136 C C . GLN A 1 262 ? -23.325 -1.136 52.871 1.00 89.62 262 GLN A C 1
ATOM 2138 O O . GLN A 1 262 ? -23.680 -1.154 54.048 1.00 89.62 262 GLN A O 1
ATOM 2143 N N . ARG A 1 263 ? -23.289 -2.249 52.125 1.00 85.81 263 ARG A N 1
ATOM 2144 C CA . ARG A 1 263 ? -23.662 -3.573 52.654 1.00 85.81 263 ARG A CA 1
ATOM 2145 C C . ARG A 1 263 ? -22.513 -4.322 53.328 1.00 85.81 263 ARG A C 1
ATOM 2147 O O . ARG A 1 263 ? -22.756 -5.207 54.146 1.00 85.81 263 ARG A O 1
ATOM 2154 N N . GLY A 1 264 ? -21.266 -3.980 53.014 1.00 87.12 264 GLY A N 1
ATOM 2155 C CA . GLY A 1 264 ? -20.080 -4.652 53.535 1.00 87.12 264 GLY A CA 1
ATOM 2156 C C . GLY A 1 264 ? -19.897 -6.039 52.918 1.00 87.12 264 GLY A C 1
ATOM 2157 O O . GLY A 1 264 ? -19.212 -6.186 51.911 1.00 87.12 264 GLY A O 1
ATOM 2158 N N . ARG A 1 265 ? -20.491 -7.076 53.523 1.00 87.81 265 ARG A N 1
ATOM 2159 C CA . ARG A 1 265 ? -20.419 -8.453 53.004 1.00 87.81 265 ARG A CA 1
ATOM 2160 C C . ARG A 1 265 ? -21.571 -8.688 52.034 1.00 87.81 265 ARG A C 1
ATOM 2162 O O . ARG A 1 265 ? -22.719 -8.717 52.458 1.00 87.81 265 ARG A O 1
ATOM 2169 N N . VAL A 1 266 ? -21.253 -8.874 50.757 1.00 88.06 266 VAL A N 1
ATOM 2170 C CA . VAL A 1 266 ? -22.238 -9.091 49.689 1.00 88.06 266 VAL A CA 1
ATOM 2171 C C . VAL A 1 266 ? -21.994 -10.454 49.052 1.00 88.06 266 VAL A C 1
ATOM 2173 O O . VAL A 1 266 ? -20.854 -10.793 48.732 1.00 88.06 266 VAL A O 1
ATOM 2176 N N . SER A 1 267 ? -23.050 -11.246 48.878 1.00 90.00 267 SER A N 1
ATOM 2177 C CA . SER A 1 267 ? -22.967 -12.501 48.122 1.00 90.00 267 SER A CA 1
ATOM 2178 C C . SER A 1 267 ? -22.983 -12.239 46.610 1.00 90.00 267 SER A C 1
ATOM 2180 O O . SER A 1 267 ? -23.571 -11.263 46.146 1.00 90.00 267 SER A O 1
ATOM 2182 N N . ILE A 1 268 ? -22.384 -13.128 45.809 1.00 87.88 268 ILE A N 1
ATOM 2183 C CA . ILE A 1 268 ? -22.371 -13.000 44.335 1.00 87.88 268 ILE A CA 1
ATOM 2184 C C . ILE A 1 268 ? -23.802 -12.918 43.779 1.00 87.88 268 ILE A C 1
ATOM 2186 O O . ILE A 1 268 ? -24.069 -12.157 42.855 1.00 87.88 268 ILE A O 1
ATOM 2190 N N . THR A 1 269 ? -24.740 -13.654 44.377 1.00 89.31 269 THR A N 1
ATOM 2191 C CA . THR A 1 269 ? -26.156 -13.647 43.994 1.00 89.31 269 THR A CA 1
ATOM 2192 C C . THR A 1 269 ? -26.833 -12.302 44.244 1.00 89.31 269 THR A C 1
ATOM 2194 O O . THR A 1 269 ? -27.590 -11.835 43.399 1.00 89.31 269 THR A O 1
ATOM 2197 N N . GLU A 1 270 ? -26.548 -11.655 45.376 1.00 86.44 270 GLU A N 1
ATOM 2198 C CA . GLU A 1 270 ? -27.084 -10.323 45.685 1.00 86.44 270 GLU A CA 1
ATOM 2199 C C . GLU A 1 270 ? -26.453 -9.250 44.804 1.00 86.44 270 GLU A C 1
ATOM 2201 O O . GLU A 1 270 ? -27.146 -8.331 44.368 1.00 86.44 270 GLU A O 1
ATOM 2206 N N . LEU A 1 271 ? -25.153 -9.378 44.525 1.00 87.25 271 LEU A N 1
ATOM 2207 C CA . LEU A 1 271 ? -24.455 -8.491 43.607 1.00 87.25 271 LEU A CA 1
ATOM 2208 C C . LEU A 1 271 ? -25.055 -8.604 42.206 1.00 87.25 271 LEU A C 1
ATOM 2210 O O . LEU A 1 271 ? -25.401 -7.585 41.637 1.00 87.25 271 LEU A O 1
ATOM 2214 N N . ALA A 1 272 ? -25.284 -9.815 41.692 1.00 85.75 272 ALA A N 1
ATOM 2215 C CA . ALA A 1 272 ? -25.906 -10.022 40.385 1.00 85.75 272 ALA A CA 1
A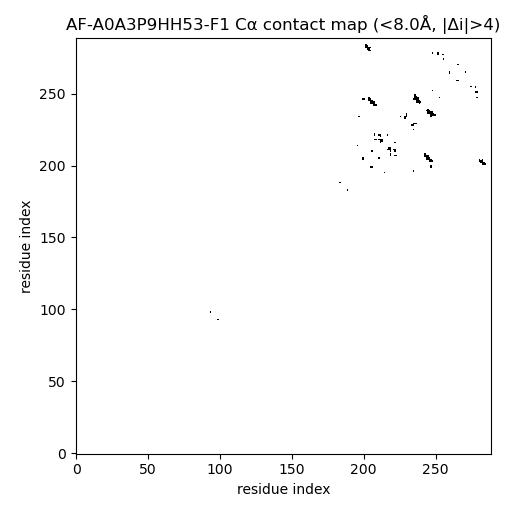TOM 2216 C C . ALA A 1 272 ? -27.324 -9.423 40.301 1.00 85.75 272 ALA A C 1
ATOM 2218 O O . ALA A 1 272 ? -27.670 -8.783 39.309 1.00 85.75 272 ALA A O 1
ATOM 2219 N N . GLN A 1 273 ? -28.137 -9.578 41.353 1.00 85.19 273 GLN A N 1
ATOM 2220 C CA . GLN A 1 273 ? -29.467 -8.961 41.419 1.00 85.19 273 GLN A CA 1
ATOM 2221 C C . GLN A 1 273 ? -29.393 -7.431 41.420 1.00 85.19 273 GLN A C 1
ATOM 2223 O O . GLN A 1 273 ? -30.163 -6.782 40.715 1.00 85.19 273 GLN A O 1
ATOM 2228 N N . ALA A 1 274 ? -28.462 -6.856 42.183 1.00 83.94 274 ALA A N 1
ATOM 2229 C CA . ALA A 1 274 ? -28.256 -5.414 42.224 1.00 83.94 274 ALA A CA 1
ATOM 2230 C C . ALA A 1 274 ? -27.659 -4.877 40.915 1.00 83.94 274 ALA A C 1
ATOM 2232 O O . ALA A 1 274 ? -28.110 -3.849 40.422 1.00 83.94 274 ALA A O 1
ATOM 2233 N N . SER A 1 275 ? -26.713 -5.589 40.300 1.00 82.44 275 SER A N 1
ATOM 2234 C CA . SER A 1 275 ? -26.082 -5.222 39.030 1.00 82.44 275 SER A CA 1
ATOM 2235 C C . SER A 1 275 ? -27.099 -5.067 37.902 1.00 82.44 275 SER A C 1
ATOM 2237 O O . SER A 1 275 ? -26.967 -4.132 37.124 1.00 82.44 275 SER A O 1
ATOM 2239 N N . ASN A 1 276 ? -28.159 -5.884 37.861 1.00 83.06 276 ASN A N 1
ATOM 2240 C CA . ASN A 1 276 ? -29.242 -5.724 36.879 1.00 83.06 276 ASN A CA 1
ATOM 2241 C C . ASN A 1 276 ? -30.001 -4.390 37.005 1.00 83.06 276 ASN A C 1
ATOM 2243 O O . ASN A 1 276 ? -30.625 -3.955 36.043 1.00 83.06 276 ASN A O 1
ATOM 2247 N N . SER A 1 277 ? -29.983 -3.758 38.183 1.00 81.75 277 SER A N 1
ATOM 2248 C CA . SER A 1 277 ? -30.596 -2.446 38.422 1.00 81.75 277 SER A CA 1
ATOM 2249 C C . SER A 1 277 ? -29.592 -1.294 38.354 1.00 81.75 277 SER A C 1
ATOM 2251 O O . SER A 1 277 ? -30.007 -0.151 38.179 1.00 81.75 277 SER A O 1
ATOM 2253 N N . LEU A 1 278 ? -28.303 -1.572 38.564 1.00 79.88 278 LEU A N 1
ATOM 2254 C CA . LEU A 1 278 ? -27.236 -0.568 38.606 1.00 79.88 278 LEU A CA 1
ATOM 2255 C C . LEU A 1 278 ? -26.554 -0.374 37.247 1.00 79.88 278 LEU A C 1
ATOM 2257 O O . LEU A 1 278 ? -25.988 0.686 37.013 1.00 79.88 278 LEU A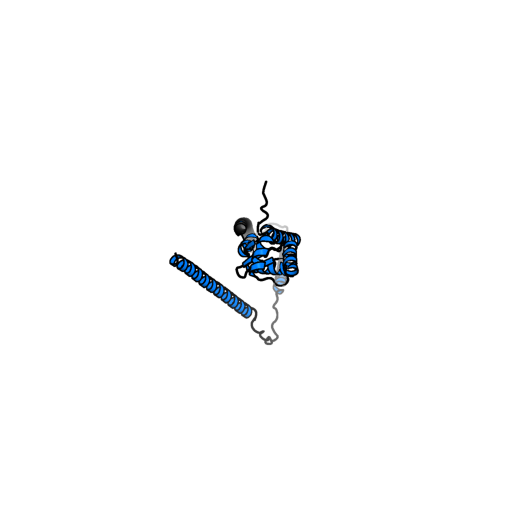 O 1
ATOM 2261 N N . ILE A 1 279 ? -26.602 -1.376 36.364 1.00 82.81 279 ILE A N 1
ATOM 2262 C CA . ILE A 1 279 ? -25.981 -1.345 35.037 1.00 82.81 279 ILE A CA 1
ATOM 2263 C C . ILE A 1 279 ? -27.086 -1.394 33.983 1.00 82.81 279 ILE A C 1
ATOM 2265 O O . ILE A 1 279 ? -27.791 -2.394 33.844 1.00 82.81 279 ILE A O 1
ATOM 2269 N N . ASN A 1 280 ? -27.224 -0.323 33.204 1.00 78.31 280 ASN A N 1
ATOM 2270 C CA . ASN A 1 280 ? -28.235 -0.259 32.150 1.00 78.31 280 ASN A CA 1
ATOM 2271 C C . ASN A 1 280 ? -27.681 -0.851 30.858 1.00 78.31 280 ASN A C 1
ATOM 2273 O O . ASN A 1 280 ? -26.959 -0.170 30.148 1.00 78.31 280 ASN A O 1
ATOM 2277 N N . LEU A 1 281 ? -28.027 -2.084 30.501 1.00 77.88 281 LEU A N 1
ATOM 2278 C CA . LEU A 1 281 ? -27.503 -2.737 29.287 1.00 77.88 281 LEU A CA 1
ATOM 2279 C C . LEU A 1 281 ? -28.206 -2.313 27.984 1.00 77.88 281 LEU A C 1
ATOM 2281 O O . LEU A 1 281 ? -27.929 -2.870 26.924 1.00 77.88 281 LEU A O 1
ATOM 2285 N N . THR A 1 282 ? -29.140 -1.364 28.042 1.00 74.00 282 THR A N 1
ATOM 2286 C CA . THR A 1 282 ? -29.852 -0.883 26.856 1.00 74.00 282 THR A CA 1
ATOM 2287 C C . THR A 1 282 ? -28.932 -0.001 26.009 1.00 74.00 282 THR A C 1
ATOM 2289 O O . THR A 1 282 ? -28.421 0.996 26.536 1.00 74.00 282 THR A O 1
ATOM 2292 N N . PRO A 1 283 ? -28.734 -0.315 24.716 1.00 69.44 283 PRO A N 1
ATOM 2293 C CA . PRO A 1 283 ? -27.950 0.537 23.837 1.00 69.44 283 PRO A CA 1
ATOM 2294 C C . PRO A 1 283 ? -28.637 1.896 23.695 1.00 69.44 283 PRO A C 1
ATOM 2296 O O . PRO A 1 283 ? -29.869 1.979 23.664 1.00 69.44 283 PRO A O 1
ATOM 2299 N N . HIS A 1 284 ? -27.853 2.965 23.567 1.00 62.53 284 HIS A N 1
ATOM 2300 C CA . HIS A 1 284 ? -28.406 4.246 23.138 1.00 62.53 284 HIS A CA 1
ATOM 2301 C C . HIS A 1 284 ? -28.740 4.108 21.653 1.00 62.53 284 HIS A C 1
ATOM 2303 O O . HIS A 1 284 ? -27.899 4.350 20.787 1.00 62.53 284 HIS A O 1
ATOM 2309 N N . SER A 1 285 ? -29.959 3.656 21.342 1.00 48.94 285 SER A N 1
ATOM 2310 C CA . SER A 1 285 ? -30.454 3.674 19.972 1.00 48.94 285 SER A CA 1
ATOM 2311 C C . SER A 1 285 ? -30.387 5.119 19.497 1.00 48.94 285 SER A C 1
ATOM 2313 O O . SER A 1 285 ? -31.144 5.964 19.985 1.00 48.94 285 SER A O 1
ATOM 2315 N N . ARG A 1 286 ? -29.479 5.419 18.562 1.00 46.19 286 ARG A N 1
ATOM 2316 C CA . ARG A 1 286 ? -29.584 6.633 17.757 1.00 46.19 286 ARG A CA 1
ATOM 2317 C C . ARG A 1 286 ? -30.930 6.538 17.054 1.00 46.19 286 ARG A C 1
ATOM 2319 O O . ARG A 1 286 ? -31.069 5.837 16.059 1.00 46.19 286 ARG A O 1
ATOM 2326 N N . SER A 1 287 ? -31.929 7.191 17.636 1.00 34.72 287 SER A N 1
ATOM 2327 C CA . SER A 1 287 ? -33.178 7.520 16.974 1.00 34.72 287 SER A CA 1
ATOM 2328 C C . SER A 1 287 ? -32.796 8.424 15.812 1.00 34.72 287 SER A C 1
ATOM 2330 O O . SER A 1 287 ? -32.648 9.631 15.979 1.00 34.72 287 SER A O 1
ATOM 2332 N N . THR A 1 288 ? -32.534 7.817 14.660 1.00 35.81 288 THR A N 1
ATOM 2333 C CA . THR A 1 288 ? -32.434 8.500 13.378 1.00 35.81 288 THR A CA 1
ATOM 2334 C C . THR A 1 288 ? -33.809 9.088 13.081 1.00 35.81 288 THR A C 1
ATOM 2336 O O . THR A 1 288 ? -34.712 8.365 12.654 1.00 35.81 288 THR A O 1
ATOM 2339 N N . ALA A 1 289 ? -33.976 10.366 13.418 1.00 31.27 289 ALA A N 1
ATOM 2340 C CA . ALA A 1 289 ? -34.984 11.238 12.830 1.00 31.27 289 ALA A CA 1
ATOM 2341 C C . ALA A 1 289 ? -34.445 11.798 11.509 1.00 31.27 289 ALA A C 1
ATOM 2343 O O . ALA A 1 289 ? -33.213 12.025 11.439 1.00 31.27 289 ALA A O 1
#

Radius of gyration: 57.37 Å; Cα contacts (8 Å, |Δi|>4): 85; chains: 1; bounding box: 106×60×164 Å

Sequence (289 aa):
MDVFLYVISAAILAALIVFALKVQRKTQQADDEQQRDVARAAGPPPRVAAERGAGMPRRRRNLAAEMAHRRAQREESEEEEDEEQLSAQPAAKVGAKKQRKLEEKQAKKAQREAELEEREERKRMQEVREKERRQEEERERLLEQKQEEDEKRAKEEQERREEEEYLKLKASFVVEEQGEEELLSEDQSRHLLQDFINYIQNSKVVLLEDLASQFGMRTQDAISRVQDLLAEGTLTGVMDDRGKFISITPEELDSVAQFIRQRGRVSITELAQASNSLINLTPHSRSTA

Organism: Oryzias latipes (NCBI:txid8090)

=== Feature glossary ===
Feature key, reading from the visual/contextual features back to the raw sequence:

Rendered structure images. Structure images are PyMOL renders from six orthogonal camera directions. Cartoon representation draws helices as coils and strands as arrows; sticks shows the backbone as bonds; surface shows the solvent-excluded envelope. Rainbow coloring maps sequence position to hue (blue→red, N→C); chain coloring assigns a distinct color per polypeptide.

Contact-map, Ramachandran, and PAE plots. Three diagnostic plots accompany the record. The Cα contact map visualizes the tertiary structure as a 2D adjacency matrix (8 Å cutoff, sequence-local contacts suppressed). The Ramachandran plot shows the distribution of backbone (φ, ψ) torsions, with points in the α and β basins reflecting secondary structure content. The PAE plot shows AlphaFold's inter-residue confidence as a color matrix.

InterPro / GO / CATH / organism. The annotation block draws on four external resources. InterPro: which protein families and domains the sequence belongs to. GO: standardized terms for what the protein does, what process it participates in, and where in the cell it acts. CATH: which structural fold it has in the CATH hierarchy. Organism: the species of origin.

Nearest PDB structures. Structural nearest neighbors (via Foldseek easy-search vs the PDB). Reported per hit: target PDB id, E-value, and alignment TM-score. A TM-score above ~0.5 is the conventional threshold for 'same fold'.

Predicted aligned error. Predicted aligned error is AlphaFold's pairwise confidence. Unlike pLDDT (per-residue), PAE is per-residue-pair and captures whether two parts of the structure are correctly placed relative to each other. Units are ångströms of expected positional error.

Solvent-accessible surface area. SASA measures how much of the protein is reachable by solvent. It is computed by rolling a water-sized probe over the atomic surface and summing the exposed area (Å²). Per-residue SASA distinguishes core (buried, low SASA) from surface (exposed, high SASA) residues; total SASA is a whole-molecule size measure.

B-factor. Crystallographic B-factors measure how much each atom's electron density is smeared out, in Å². They rise in mobile loops and surface residues and fall in the buried interior. In AlphaFold models this column is repurposed to hold pLDDT instead.

pLDDT. For AlphaFold models, the B-factor field carries pLDDT — the model's own estimate of local accuracy on a 0–100 scale. Regions with pLDDT<50 should be treated as essentially unmodeled; they often correspond to intrinsically disordered segments.

Backbone torsions (φ/ψ). φ (phi) and ψ (psi) are the two rotatable backbone dihedrals per residue: φ is the C(i-1)–N–Cα–C torsion, ψ is the N–Cα–C–N(i+1) torsion, both in degrees on (−180°, 180°]. α-helical residues cluster near (−60°, −45°); β-strand residues near (−120°, +130°). A Ramachandran plot is simply a scatter of (φ, ψ) for every residue.

Radius of gyration, Cα contacts, bounding box. Radius of gyration (Rg) is the root-mean-square distance of Cα atoms from their centroid — a single number for overall size and compactness. A globular domain of N residues has Rg ≈ 2.2·N^0.38 Å; an extended or disordered chain has a much larger Rg. The Cα contact count is the number of residue pairs whose Cα atoms are within 8 Å and are more than four positions apart in sequence — a standard proxy for tertiary packing density. The bounding box is the smallest axis-aligned box enclosing all Cα atoms.

Secondary structure (3-state, P-SEA). Three-state secondary structure (P-SEA) collapses the eight DSSP classes into helix (a), strand (b), and coil (c). P-SEA assigns these from Cα geometry alone — distances and angles — without requiring backbone oxygens, so it works on any Cα trace.

Secondary structure (8-state, DSSP). Secondary structure is the local, repeating backbone conformation. DSSP classifies it into eight states by reading the hydrogen-bond network: three helix types (H, G, I), two β types (E, B), two non-regular types (T, S), and unstructured coil (-).

Foldseek 3Di. The Foldseek 3Di string encodes local tertiary geometry as a 20-letter alphabet — one character per residue — derived from the relative positions of nearby Cα atoms. Unlike the amino-acid sequence, 3Di is a direct function of the 3D structure, so two proteins with the same fold have similar 3Di strings even at low sequence identity.

mmCIF coordinates. Structure coordinates are given as an mmCIF _atom_site loop: one row per atom with element, residue name, chain id, sequence number, and x/y/z position in Å. Only the four main-chain atoms per residue are included here; side chains are omitted to keep the record compact.

Sequence. This is the polypeptide sequence — one letter per residue, N-terminus first. Length ranges from a few dozen residues for small domains to over a thousand for large multi-domain proteins.